Protein AF-A0A5C8ZHL2-F1 (afdb_monomer_lite)

Foldseek 3Di:
DDDDDDDDDDDDDDDDDDDDDDDDDDPPPPDDDDDDDDDDDDDDDDDDDDDDPDDDPPPPPDPPDDQDFWDKAKAQKAFDPVVPPDPPPDPQVRQQFIDGVNATEHLDGSVQQVQAAFDDQLLPPPDGGRNVVSVVSRHRHIKIFTWAQPPPPDPPPPDDNNYTYTQDINNHGSDDSPDPDQVVPDDHPPDDPPD

Organism: NCBI:txid2593304

Radius of gyration: 25.67 Å; chains: 1; bounding box: 55×46×83 Å

pLDDT: mean 73.44, std 18.98, range [37.62, 98.25]

Sequence (195 aa):
MTRQRTFALVAAGLLGTAALTACGSQDARTVGSVAVDDVAPASSSSQVASAATGAGSASATLPAEPVSALQTVQGVLERDADDDDDDAQDPADRYDDFTVNGIEVDFGPSEWIIAAPALQDYDGDGTAEPFAAELDGLVGQQVTLQVRDDDADDDSADDRMDDADVYEVQGLALRDLTGPAPWRGGPAPTGALVG

Structure (mmCIF, N/CA/C/O backbone):
data_AF-A0A5C8ZHL2-F1
#
_entry.id   AF-A0A5C8ZHL2-F1
#
loop_
_atom_site.group_PDB
_atom_site.id
_atom_site.type_symbol
_atom_site.label_atom_id
_atom_site.label_alt_id
_atom_site.label_comp_id
_atom_site.label_asym_id
_atom_site.label_entity_id
_atom_site.label_seq_id
_atom_site.pdbx_PDB_ins_code
_atom_site.Cartn_x
_atom_site.Cartn_y
_atom_site.Cartn_z
_atom_site.occupancy
_atom_site.B_iso_or_equiv
_atom_site.auth_seq_id
_atom_site.auth_comp_id
_atom_site.auth_asym_id
_atom_site.auth_atom_id
_atom_site.pdbx_PDB_model_num
ATOM 1 N N . MET A 1 1 ? 21.060 -32.326 34.825 1.00 46.66 1 MET A N 1
ATOM 2 C CA . MET A 1 1 ? 20.352 -31.207 35.484 1.00 46.66 1 MET A CA 1
ATOM 3 C C . MET A 1 1 ? 19.226 -30.785 34.557 1.00 46.66 1 MET A C 1
ATOM 5 O O . MET A 1 1 ? 19.473 -30.078 33.593 1.00 46.66 1 MET A O 1
ATOM 9 N N . THR A 1 2 ? 18.029 -31.322 34.767 1.00 44.19 2 THR A N 1
ATOM 10 C CA . THR A 1 2 ? 16.902 -31.209 33.829 1.00 44.19 2 THR A CA 1
ATOM 11 C C . THR A 1 2 ? 15.991 -30.086 34.318 1.00 44.19 2 THR A C 1
ATOM 13 O O . THR A 1 2 ? 15.404 -30.203 35.390 1.00 44.19 2 THR A O 1
ATOM 16 N N . ARG A 1 3 ? 15.934 -28.962 33.594 1.00 53.53 3 ARG A N 1
ATOM 17 C CA . ARG A 1 3 ? 15.074 -27.823 33.949 1.00 53.53 3 ARG A CA 1
ATOM 18 C C . ARG A 1 3 ? 13.665 -28.076 33.410 1.00 53.53 3 ARG A C 1
ATOM 20 O O . ARG A 1 3 ? 13.442 -27.985 32.209 1.00 53.53 3 ARG A O 1
ATOM 27 N N . GLN A 1 4 ? 12.729 -28.403 34.301 1.00 51.75 4 GLN A N 1
ATOM 28 C CA . GLN A 1 4 ? 11.295 -28.363 34.008 1.00 51.75 4 GLN A CA 1
ATOM 29 C C . GLN A 1 4 ? 10.882 -26.903 33.784 1.00 51.75 4 GLN A C 1
ATOM 31 O O . GLN A 1 4 ? 11.012 -26.080 34.688 1.00 51.75 4 GLN A O 1
ATOM 36 N N . ARG A 1 5 ? 10.410 -26.582 32.577 1.00 63.94 5 ARG A N 1
ATOM 37 C CA . ARG A 1 5 ? 9.718 -25.324 32.281 1.00 63.94 5 ARG A CA 1
ATOM 38 C C . ARG A 1 5 ? 8.219 -25.562 32.453 1.00 63.94 5 ARG A C 1
ATOM 40 O O . ARG A 1 5 ? 7.629 -26.364 31.736 1.00 63.94 5 ARG A O 1
ATOM 47 N N . THR A 1 6 ? 7.639 -24.907 33.450 1.00 64.12 6 THR A N 1
ATOM 48 C CA . THR A 1 6 ? 6.202 -24.904 33.735 1.00 64.12 6 THR A CA 1
ATOM 49 C C . THR A 1 6 ? 5.533 -23.880 32.823 1.00 64.12 6 THR A C 1
ATOM 51 O O . THR A 1 6 ? 5.810 -22.691 32.947 1.00 64.12 6 THR A O 1
ATOM 54 N N . PHE A 1 7 ? 4.666 -24.330 31.917 1.00 55.78 7 PHE A N 1
ATOM 55 C CA . PHE A 1 7 ? 3.791 -23.457 31.136 1.00 55.78 7 PHE A CA 1
ATOM 56 C C . PHE A 1 7 ? 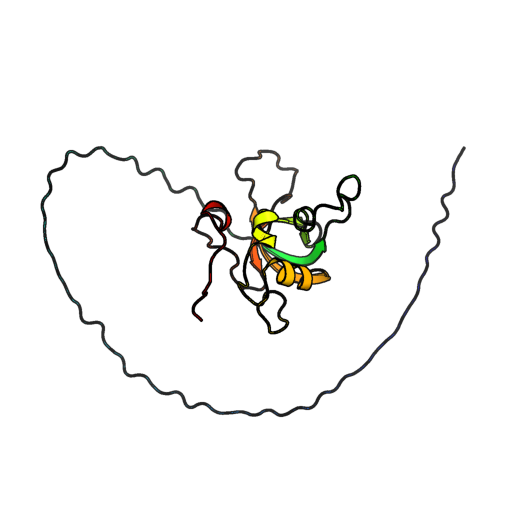2.518 -23.169 31.941 1.00 55.78 7 PHE A C 1
ATOM 58 O O . PHE A 1 7 ? 1.809 -24.095 32.338 1.00 55.78 7 PHE A O 1
ATOM 65 N N . ALA A 1 8 ? 2.244 -21.891 32.199 1.00 56.50 8 ALA A N 1
ATOM 66 C CA . ALA A 1 8 ? 0.981 -21.430 32.760 1.00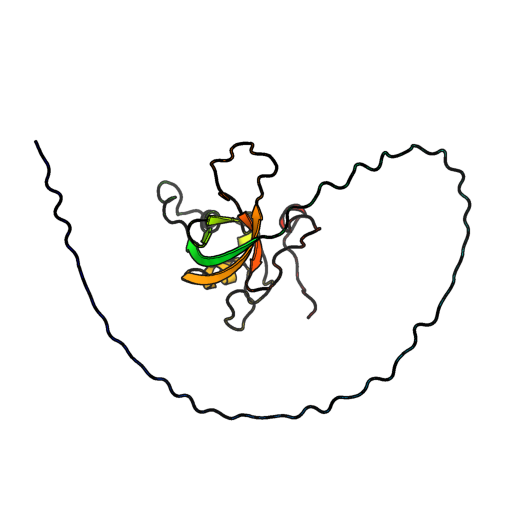 56.50 8 ALA A CA 1
ATOM 67 C C . ALA A 1 8 ? 0.042 -21.054 31.605 1.00 56.50 8 ALA A C 1
ATOM 69 O O . ALA A 1 8 ? 0.275 -20.084 30.894 1.00 56.50 8 ALA A O 1
ATOM 70 N N . LEU A 1 9 ? -1.003 -21.856 31.416 1.00 52.25 9 LEU A N 1
ATOM 71 C CA . LEU A 1 9 ? -2.089 -21.609 30.471 1.00 52.25 9 LEU A CA 1
ATOM 72 C C . LEU A 1 9 ? -3.075 -20.631 31.125 1.00 52.25 9 LEU A C 1
ATOM 74 O O . LEU A 1 9 ? -3.758 -20.992 32.084 1.00 52.25 9 LEU A O 1
ATOM 78 N N . VAL A 1 10 ? -3.139 -19.394 30.632 1.00 56.84 10 VAL A N 1
ATOM 79 C CA . VAL A 1 10 ? -4.172 -18.424 31.021 1.00 56.84 10 VAL A CA 1
ATOM 80 C C . VAL A 1 10 ? -5.269 -18.465 29.963 1.00 56.84 10 VAL A C 1
ATOM 82 O O . VAL A 1 10 ? -5.149 -17.879 28.896 1.00 56.84 10 VAL A O 1
ATOM 85 N N . ALA A 1 11 ? -6.340 -19.195 30.265 1.00 52.44 11 ALA A N 1
ATOM 86 C CA . ALA A 1 11 ? -7.584 -19.147 29.511 1.00 52.44 11 ALA A CA 1
ATOM 87 C C . ALA A 1 11 ? -8.468 -18.040 30.102 1.00 52.44 11 ALA A C 1
ATOM 89 O O . ALA A 1 11 ? -9.107 -18.236 31.136 1.00 52.44 11 ALA A O 1
ATOM 90 N N . ALA A 1 12 ? -8.498 -16.876 29.457 1.00 57.62 12 ALA A N 1
ATOM 91 C CA . ALA A 1 12 ? -9.482 -15.838 29.731 1.00 57.62 12 ALA A CA 1
ATOM 92 C C . ALA A 1 12 ? -10.519 -15.854 28.605 1.00 57.62 12 ALA A C 1
ATOM 94 O O . ALA A 1 12 ? -10.314 -15.301 27.530 1.00 57.62 12 ALA A O 1
ATOM 95 N N . GLY A 1 13 ? -11.625 -16.554 28.853 1.00 47.53 13 GLY A N 1
ATOM 96 C CA . GLY A 1 13 ? -12.804 -16.477 28.008 1.00 47.53 13 GLY A CA 1
ATOM 97 C C . GLY A 1 13 ? -13.511 -15.140 28.202 1.00 47.53 13 GLY A C 1
ATOM 98 O O . GLY A 1 13 ? -13.747 -14.720 29.336 1.00 47.53 13 GLY A O 1
ATOM 99 N N . LEU A 1 14 ? -13.913 -14.513 27.099 1.00 52.50 14 LEU A N 1
ATOM 100 C CA . LEU A 1 14 ? -14.911 -13.455 27.123 1.00 52.50 14 LEU A CA 1
ATOM 101 C C . LEU A 1 14 ? -15.940 -13.714 26.020 1.00 52.50 14 LEU A C 1
ATOM 103 O O . LEU A 1 14 ? -15.714 -13.477 24.839 1.00 52.50 14 LEU A O 1
ATOM 107 N N . LEU A 1 15 ? -17.077 -14.266 26.442 1.00 54.25 15 LEU A N 1
ATOM 108 C CA . LEU A 1 15 ? -18.303 -14.338 25.659 1.00 54.25 15 LEU A CA 1
ATOM 109 C C . LEU A 1 15 ? -18.929 -12.941 25.636 1.00 54.25 15 LEU A C 1
ATOM 111 O O . LEU A 1 15 ? -19.392 -12.456 26.667 1.00 54.25 15 LEU A O 1
ATOM 115 N N . GLY A 1 16 ? -18.957 -12.316 24.462 1.00 48.78 16 GLY A N 1
ATOM 116 C CA . GLY A 1 16 ? -19.618 -11.036 24.224 1.00 48.78 16 GLY A CA 1
ATOM 117 C C . GLY A 1 16 ? -20.456 -11.081 22.953 1.00 48.78 16 GLY A C 1
ATOM 118 O O . GLY A 1 16 ? -20.078 -10.518 21.936 1.00 48.78 16 GLY A O 1
ATOM 119 N N . THR A 1 17 ? -21.602 -11.761 22.992 1.00 52.62 17 THR A N 1
ATOM 120 C CA . THR A 1 17 ? -22.628 -11.658 21.946 1.00 52.62 17 THR A CA 1
ATOM 121 C C . THR A 1 17 ? -23.391 -10.345 22.103 1.00 52.62 17 THR A C 1
ATOM 123 O O . THR A 1 17 ? -24.283 -10.251 22.947 1.00 52.62 17 THR A O 1
ATOM 126 N N . ALA A 1 18 ? -23.076 -9.348 21.277 1.00 58.91 18 ALA A N 1
ATOM 127 C CA . ALA A 1 18 ? -23.925 -8.181 21.064 1.00 58.91 18 ALA A CA 1
ATOM 128 C C . ALA A 1 18 ? -24.563 -8.275 19.672 1.00 58.91 18 ALA A C 1
ATOM 130 O O . ALA A 1 18 ? -23.928 -8.037 18.650 1.00 58.91 18 ALA A O 1
ATOM 131 N N . ALA A 1 19 ? -25.837 -8.662 19.646 1.00 54.91 19 ALA A N 1
ATOM 132 C CA . ALA A 1 19 ? -26.678 -8.584 18.465 1.00 54.91 19 ALA A CA 1
ATOM 133 C C . ALA A 1 19 ? -27.099 -7.122 18.248 1.00 54.91 19 ALA A C 1
ATOM 135 O O . ALA A 1 19 ? -27.949 -6.606 18.974 1.00 54.91 19 ALA A O 1
ATOM 136 N N . LEU A 1 20 ? -26.529 -6.463 17.241 1.00 55.62 20 LEU A N 1
ATOM 137 C CA . LEU A 1 20 ? -27.031 -5.191 16.724 1.00 55.62 20 LEU A CA 1
ATOM 138 C C . LEU A 1 20 ? -27.871 -5.470 15.478 1.00 55.62 20 LEU A C 1
ATOM 140 O O . LEU A 1 20 ? -27.384 -5.572 14.359 1.00 55.62 20 LEU A O 1
ATOM 144 N N . THR A 1 21 ? -29.174 -5.626 15.707 1.00 62.28 21 THR A N 1
ATOM 145 C CA . THR A 1 21 ? -30.194 -5.513 14.662 1.00 62.28 21 THR A CA 1
ATOM 146 C C . THR A 1 21 ? -30.400 -4.030 14.373 1.00 62.28 21 THR A C 1
ATOM 148 O O . THR A 1 21 ? -31.113 -3.352 15.111 1.00 62.28 21 THR A O 1
ATOM 151 N N . ALA A 1 22 ? -29.779 -3.520 13.311 1.00 56.56 22 ALA A N 1
ATOM 152 C CA . ALA A 1 22 ? -30.122 -2.224 12.741 1.00 56.56 22 ALA A CA 1
ATOM 153 C C . ALA A 1 22 ? -31.061 -2.437 11.544 1.00 56.56 22 ALA A C 1
ATOM 155 O O . ALA A 1 22 ? -30.642 -2.760 10.436 1.00 56.56 22 ALA A O 1
ATOM 156 N N . CYS A 1 23 ? -32.360 -2.277 11.795 1.00 58.97 23 CYS A N 1
ATOM 157 C CA . CYS A 1 23 ? -33.346 -1.992 10.758 1.00 58.97 23 CYS A CA 1
ATOM 158 C C . CYS A 1 23 ? -33.110 -0.568 10.236 1.00 58.97 23 CYS A C 1
ATOM 160 O O . CYS A 1 23 ? -33.130 0.369 11.032 1.00 58.97 23 CYS A O 1
ATOM 162 N N . GLY A 1 24 ? -32.958 -0.384 8.923 1.00 45.00 24 GLY A N 1
ATOM 163 C CA . GLY A 1 24 ? -32.801 0.954 8.351 1.00 45.00 24 GLY A CA 1
ATOM 164 C C . GLY A 1 24 ? -32.936 1.014 6.833 1.00 45.00 24 GLY A C 1
ATOM 165 O O . GLY A 1 24 ? -31.941 0.999 6.129 1.00 45.00 24 GLY A O 1
ATOM 166 N N . SER A 1 25 ? -34.189 1.101 6.373 1.00 56.53 25 SER A N 1
ATOM 167 C CA . SER A 1 25 ? -34.662 1.762 5.139 1.00 56.53 25 SER A CA 1
ATOM 168 C C . SER A 1 25 ? -33.944 1.492 3.805 1.00 56.53 25 SER A C 1
ATOM 170 O O . SER A 1 25 ? -32.961 2.129 3.443 1.00 56.53 25 SER A O 1
ATOM 172 N N . GLN A 1 26 ? -34.581 0.641 3.000 1.00 50.81 26 GLN A N 1
ATOM 173 C CA . GLN A 1 26 ? -34.422 0.567 1.550 1.00 50.81 26 GLN A CA 1
ATOM 174 C C . GLN A 1 26 ? -35.041 1.814 0.893 1.00 50.81 26 GLN A C 1
ATOM 176 O O . GLN A 1 26 ? -36.235 1.829 0.593 1.00 50.81 26 GLN A O 1
ATOM 181 N N . ASP A 1 27 ? -34.242 2.847 0.633 1.00 56.25 27 ASP A N 1
ATOM 182 C CA . ASP A 1 27 ? -34.607 3.885 -0.336 1.00 56.25 27 ASP A CA 1
ATOM 183 C C . ASP A 1 27 ? -34.200 3.418 -1.738 1.00 56.25 27 ASP A C 1
ATOM 185 O O . ASP A 1 27 ? -33.130 3.726 -2.262 1.00 56.25 27 ASP A O 1
ATOM 189 N N . ALA A 1 28 ? -35.080 2.634 -2.360 1.00 49.84 28 ALA A N 1
ATOM 190 C CA . ALA A 1 28 ? -34.975 2.264 -3.764 1.00 49.84 28 ALA A CA 1
ATOM 191 C C . ALA A 1 28 ? -35.280 3.487 -4.648 1.00 49.84 28 ALA A C 1
ATOM 193 O O . ALA A 1 28 ? -36.381 3.641 -5.183 1.00 49.84 28 ALA A O 1
ATOM 194 N N . ARG A 1 29 ? -34.299 4.376 -4.830 1.00 55.62 29 ARG A N 1
ATOM 195 C CA . ARG A 1 29 ? -34.345 5.352 -5.924 1.00 55.62 29 ARG A CA 1
ATOM 196 C C . ARG A 1 29 ? -34.047 4.627 -7.228 1.00 55.62 29 ARG A C 1
ATOM 198 O O . ARG A 1 29 ? -32.903 4.389 -7.591 1.00 55.62 29 ARG A O 1
ATOM 205 N N . THR A 1 30 ? -35.120 4.281 -7.929 1.00 58.25 30 THR A N 1
ATOM 206 C CA . THR A 1 30 ? -35.086 3.890 -9.339 1.00 58.25 30 THR A CA 1
ATOM 207 C C . THR A 1 30 ? -34.576 5.083 -10.147 1.00 58.25 30 THR A C 1
ATOM 209 O O . THR A 1 30 ? -35.334 6.002 -10.455 1.00 58.25 30 THR A O 1
ATOM 212 N N . VAL A 1 31 ? -33.280 5.106 -10.451 1.00 60.12 31 VAL A N 1
ATOM 213 C CA . VAL A 1 31 ? -32.712 6.006 -11.459 1.00 60.12 31 VAL A CA 1
ATOM 214 C C . VAL A 1 31 ? -33.000 5.380 -12.817 1.00 60.12 31 VAL A C 1
ATOM 216 O O . VAL A 1 31 ? -32.537 4.283 -13.122 1.00 60.12 31 VAL A O 1
ATOM 219 N N . GLY A 1 32 ? -33.852 6.045 -13.597 1.00 51.72 32 GLY A N 1
ATOM 220 C CA . GLY A 1 32 ? -34.187 5.626 -14.950 1.00 51.72 32 GLY A CA 1
ATOM 221 C C . GLY A 1 32 ? -32.938 5.582 -15.825 1.00 51.72 32 GLY A C 1
ATOM 222 O O . GLY A 1 32 ? -32.153 6.526 -15.850 1.00 51.72 32 GLY A O 1
ATOM 223 N N . SER A 1 33 ? -32.774 4.483 -16.552 1.00 57.19 33 SER A N 1
ATOM 224 C CA . SER A 1 33 ? -31.781 4.341 -17.609 1.00 57.19 33 SER A CA 1
ATOM 225 C C . SER A 1 33 ? -32.050 5.379 -18.702 1.00 57.19 33 SER A C 1
ATOM 227 O O . SER A 1 33 ? -33.021 5.258 -19.453 1.00 57.19 33 SER A O 1
ATOM 229 N N . VAL A 1 34 ? -31.208 6.407 -18.784 1.00 58.75 34 VAL A N 1
ATOM 230 C CA . VAL A 1 34 ? -31.131 7.276 -19.960 1.00 58.75 34 VAL A CA 1
ATOM 231 C C . VAL A 1 34 ? -30.378 6.494 -21.029 1.00 58.75 34 VAL A C 1
ATOM 233 O O . VAL A 1 34 ? -29.190 6.220 -20.882 1.00 58.75 34 VAL A O 1
ATOM 236 N N . ALA A 1 35 ? -31.087 6.096 -22.084 1.00 53.19 35 ALA A N 1
ATOM 237 C CA . ALA A 1 35 ? -30.462 5.617 -23.306 1.00 53.19 35 ALA A CA 1
ATOM 238 C C . ALA A 1 35 ? -29.703 6.795 -23.929 1.00 53.19 35 ALA A C 1
ATOM 240 O O . ALA A 1 35 ? -30.311 7.800 -24.298 1.00 53.19 35 ALA A O 1
ATOM 241 N N . VAL A 1 36 ? -28.378 6.693 -23.975 1.00 55.28 36 VAL A N 1
ATOM 242 C CA . VAL A 1 36 ? -27.529 7.636 -24.701 1.00 55.28 36 VAL A CA 1
ATOM 243 C C . VAL A 1 36 ? -27.411 7.108 -26.127 1.00 55.28 36 VAL A C 1
ATOM 245 O O . VAL A 1 36 ? -27.005 5.966 -26.327 1.00 55.28 36 VAL A O 1
ATOM 248 N N . ASP A 1 37 ? -27.848 7.924 -27.084 1.00 58.66 37 ASP A N 1
ATOM 249 C CA . ASP A 1 37 ? -27.783 7.676 -28.524 1.00 58.66 37 ASP A CA 1
ATOM 250 C C . ASP A 1 37 ? -26.358 7.287 -28.963 1.00 58.66 37 ASP A C 1
ATOM 252 O O . ASP A 1 37 ? -25.382 7.959 -28.622 1.00 58.66 37 ASP A O 1
ATOM 256 N N . ASP A 1 38 ? -26.264 6.211 -29.747 1.00 47.72 38 ASP A N 1
ATOM 257 C CA . ASP A 1 38 ? -25.069 5.746 -30.452 1.00 47.72 38 ASP A CA 1
ATOM 258 C C . ASP A 1 38 ? -24.439 6.879 -31.285 1.00 47.72 38 ASP A C 1
ATOM 260 O O . ASP A 1 38 ? -24.902 7.220 -32.378 1.00 47.72 38 ASP A O 1
ATOM 264 N N . VAL A 1 39 ? -23.332 7.449 -30.804 1.00 56.56 39 VAL A N 1
ATOM 265 C CA . VAL A 1 39 ? -22.473 8.309 -31.625 1.00 56.56 39 VAL A CA 1
ATOM 266 C C . VAL A 1 39 ? -21.491 7.419 -32.379 1.00 56.56 39 VAL A C 1
ATOM 268 O O . VAL A 1 39 ? -20.473 6.974 -31.852 1.00 56.56 39 VAL A O 1
ATOM 271 N N . ALA A 1 40 ? -21.816 7.165 -33.646 1.00 66.38 40 ALA A N 1
ATOM 272 C CA . ALA A 1 40 ? -20.960 6.467 -34.595 1.00 66.38 40 ALA A CA 1
ATOM 273 C C . ALA A 1 40 ? -19.573 7.143 -34.717 1.00 66.38 40 ALA A C 1
ATOM 275 O O . ALA A 1 40 ? -19.506 8.353 -34.963 1.00 66.38 40 ALA A O 1
ATOM 276 N N . PRO A 1 41 ? -18.452 6.401 -34.626 1.00 58.44 41 PRO A N 1
ATOM 277 C CA . PRO A 1 41 ? -17.136 6.975 -34.867 1.00 58.44 41 PRO A CA 1
ATOM 278 C C . PRO A 1 41 ? -16.945 7.269 -36.362 1.00 58.44 41 PRO A C 1
ATOM 280 O O . PRO A 1 41 ? -16.912 6.372 -37.208 1.00 58.44 41 PRO A O 1
ATOM 283 N N . ALA A 1 42 ? -16.796 8.553 -36.690 1.00 53.16 42 ALA A N 1
ATOM 284 C CA . ALA A 1 42 ? -16.408 9.004 -38.018 1.00 53.16 42 ALA A CA 1
ATOM 285 C C . ALA A 1 42 ? -14.986 8.517 -38.337 1.00 53.16 42 ALA A C 1
ATOM 287 O O . ALA A 1 42 ? -14.003 8.946 -37.732 1.00 53.16 42 ALA A O 1
ATOM 288 N N . SER A 1 43 ? -14.880 7.628 -39.324 1.00 56.88 43 SER A N 1
ATOM 289 C CA . SER A 1 43 ? -13.610 7.227 -39.925 1.00 56.88 43 SER A CA 1
ATOM 290 C C . SER A 1 43 ? -12.935 8.445 -40.562 1.00 56.88 43 SER A C 1
ATOM 292 O O . SER A 1 43 ? -13.363 8.914 -41.614 1.00 56.88 43 SER A O 1
ATOM 294 N N . SER A 1 44 ? -11.880 8.962 -39.933 1.00 58.38 44 SER A N 1
ATOM 295 C CA . SER A 1 44 ? -11.001 9.969 -40.533 1.00 58.38 44 SER A CA 1
ATOM 296 C C . SER A 1 44 ? -9.683 9.317 -40.924 1.00 58.38 44 SER A C 1
ATOM 298 O O . SER A 1 44 ? -8.743 9.208 -40.143 1.00 58.38 44 SER A O 1
ATOM 300 N N . SER A 1 45 ? -9.639 8.857 -42.168 1.00 59.47 45 SER A N 1
ATOM 301 C CA . SER A 1 45 ? -8.429 8.460 -42.874 1.00 59.47 45 SER A CA 1
ATOM 302 C C . SER A 1 45 ? -7.631 9.704 -43.274 1.00 59.47 45 SER A C 1
ATOM 304 O O . SER A 1 45 ? -7.974 10.362 -44.256 1.00 59.47 45 SER A O 1
ATOM 306 N N . SER A 1 46 ? -6.549 9.995 -42.550 1.00 54.12 46 SER A N 1
ATOM 307 C CA . SER A 1 46 ? -5.512 10.940 -42.981 1.00 54.12 46 SER A CA 1
ATOM 308 C C . SER A 1 46 ? -4.204 10.190 -43.184 1.00 54.12 46 SER A C 1
ATOM 310 O O . SER A 1 46 ? -3.416 9.972 -42.270 1.00 54.12 46 SER A O 1
ATOM 312 N N . GLN A 1 47 ? -4.017 9.760 -44.427 1.00 52.62 47 GLN A N 1
ATOM 313 C CA . GLN A 1 47 ? -2.800 9.165 -44.950 1.00 52.62 47 GLN A CA 1
ATOM 314 C C . GLN A 1 47 ? -1.896 10.313 -45.426 1.00 52.62 47 GLN A C 1
ATOM 316 O O . GLN A 1 47 ? -2.160 10.926 -46.457 1.00 52.62 47 GLN A O 1
ATOM 321 N N . VAL A 1 48 ? -0.844 10.627 -44.670 1.00 57.03 48 VAL A N 1
ATOM 322 C CA . VAL A 1 48 ? 0.267 11.476 -45.129 1.00 57.03 48 VAL A CA 1
ATOM 323 C C . VAL A 1 48 ? 1.526 10.625 -45.168 1.00 57.03 48 VAL A C 1
ATOM 325 O O . VAL A 1 48 ? 2.127 10.302 -44.149 1.00 57.03 48 VAL A O 1
ATOM 328 N N . ALA A 1 49 ? 1.876 10.216 -46.385 1.00 57.22 49 ALA A N 1
ATOM 329 C CA . ALA A 1 49 ? 3.114 9.530 -46.697 1.00 57.22 49 ALA A CA 1
ATOM 330 C C . ALA A 1 49 ? 4.272 10.538 -46.689 1.00 57.22 49 ALA A C 1
ATOM 332 O O . ALA A 1 49 ? 4.333 11.418 -47.545 1.00 57.22 49 ALA A O 1
ATOM 333 N N . SER A 1 50 ? 5.209 10.367 -45.759 1.00 60.28 50 SER A N 1
ATOM 334 C CA . SER A 1 50 ? 6.538 10.977 -45.826 1.00 60.28 50 SER A CA 1
ATOM 335 C C . SER A 1 50 ? 7.567 9.861 -45.928 1.00 60.28 50 SER A C 1
ATOM 337 O O . SER A 1 50 ? 7.842 9.149 -44.966 1.00 60.28 50 SER A O 1
ATOM 339 N N . ALA A 1 51 ? 8.098 9.687 -47.137 1.00 56.44 51 ALA A N 1
ATOM 340 C CA . ALA A 1 51 ? 9.195 8.780 -47.424 1.00 56.44 51 ALA A CA 1
ATOM 341 C C . ALA A 1 51 ? 10.500 9.365 -46.865 1.00 56.44 51 ALA A C 1
ATOM 343 O O . ALA A 1 51 ? 11.0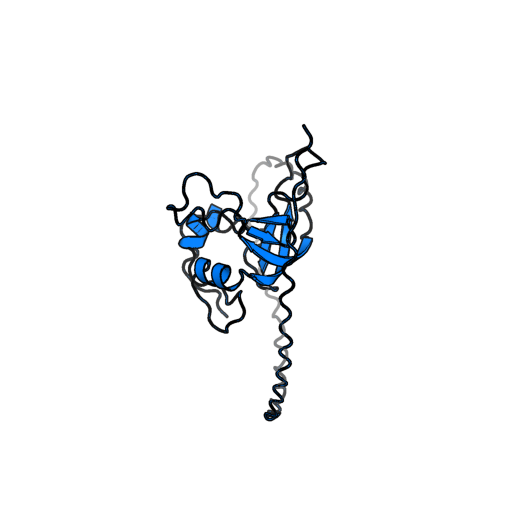34 10.331 -47.408 1.00 56.44 51 ALA A O 1
ATOM 344 N N . ALA A 1 52 ? 11.013 8.769 -45.790 1.00 55.91 52 ALA A N 1
ATOM 345 C CA . ALA A 1 52 ? 12.371 8.989 -45.314 1.00 55.91 52 ALA A CA 1
ATOM 346 C C . ALA A 1 52 ? 13.159 7.684 -45.469 1.00 55.91 52 ALA A C 1
ATOM 348 O O . ALA A 1 52 ? 13.015 6.741 -44.695 1.00 55.91 52 ALA A O 1
ATOM 349 N N . THR A 1 53 ? 13.979 7.633 -46.517 1.00 53.78 53 THR A N 1
ATOM 350 C CA . THR A 1 53 ? 14.943 6.563 -46.784 1.00 53.78 53 THR A CA 1
ATOM 351 C C . THR A 1 53 ? 16.106 6.696 -45.796 1.00 53.78 53 THR A C 1
ATOM 353 O O . THR A 1 53 ? 17.104 7.350 -46.088 1.00 53.78 53 THR A O 1
ATOM 356 N N . GLY A 1 54 ? 15.952 6.128 -44.599 1.00 53.50 54 GLY A N 1
ATOM 357 C CA . GLY A 1 54 ? 16.999 6.028 -43.579 1.00 53.50 54 GLY A CA 1
ATOM 358 C C . GLY A 1 54 ? 17.522 4.598 -43.488 1.00 53.50 54 GLY A C 1
ATOM 359 O O . GLY A 1 54 ? 16.743 3.667 -43.311 1.00 53.50 54 GLY A O 1
ATOM 360 N N . ALA A 1 55 ? 18.833 4.423 -43.656 1.00 53.44 55 ALA A N 1
ATOM 361 C CA . ALA A 1 55 ? 19.518 3.136 -43.618 1.00 53.44 55 ALA A CA 1
ATOM 362 C C . ALA A 1 55 ? 19.237 2.384 -42.304 1.00 53.44 55 ALA A C 1
ATOM 364 O O . ALA A 1 55 ? 19.490 2.897 -41.215 1.00 53.44 55 ALA A O 1
ATOM 365 N N . GLY A 1 56 ? 18.686 1.175 -42.433 1.00 48.81 56 GLY A N 1
ATOM 366 C CA . GLY A 1 56 ? 18.241 0.343 -41.324 1.00 48.81 56 GLY A CA 1
ATOM 367 C C . GLY A 1 56 ? 19.398 -0.250 -40.529 1.00 48.81 56 GLY A C 1
ATOM 368 O O . GLY A 1 56 ? 20.030 -1.211 -40.963 1.00 48.81 56 GLY A O 1
ATOM 369 N N . SER A 1 57 ? 19.610 0.277 -39.327 1.00 59.81 57 SER A N 1
ATOM 370 C CA . SER A 1 57 ? 20.135 -0.523 -38.224 1.00 59.81 57 SER A CA 1
ATOM 371 C C . SER A 1 57 ? 18.995 -1.419 -37.750 1.00 59.81 57 SER A C 1
ATOM 373 O O . SER A 1 57 ? 18.002 -0.932 -37.215 1.00 59.81 57 SER A O 1
ATOM 375 N N . ALA A 1 58 ? 19.099 -2.720 -38.013 1.00 54.25 58 ALA A N 1
ATOM 376 C CA . ALA A 1 58 ? 18.173 -3.706 -37.480 1.00 54.25 58 ALA A CA 1
ATOM 377 C C . ALA A 1 58 ? 18.358 -3.766 -35.957 1.00 54.25 58 ALA A C 1
ATOM 379 O O . ALA A 1 58 ? 19.236 -4.469 -35.461 1.00 54.25 58 ALA A O 1
ATOM 380 N N . SER A 1 59 ? 17.563 -2.989 -35.220 1.00 59.88 59 SER A N 1
ATOM 381 C CA . SER A 1 59 ? 17.383 -3.205 -33.790 1.00 59.88 59 SER A CA 1
ATOM 382 C C . SER A 1 59 ? 16.763 -4.583 -33.635 1.00 59.88 59 SER A C 1
ATOM 384 O O . SER A 1 59 ? 15.611 -4.796 -34.013 1.00 59.88 59 SER A O 1
ATOM 386 N N . ALA A 1 60 ? 17.558 -5.537 -33.159 1.00 59.00 60 ALA A N 1
ATOM 387 C CA . ALA A 1 60 ? 17.057 -6.837 -32.767 1.00 59.00 60 ALA A CA 1
ATOM 388 C C . ALA A 1 60 ? 15.983 -6.606 -31.699 1.00 59.00 60 ALA A C 1
ATOM 390 O O . ALA A 1 60 ? 16.282 -6.124 -30.608 1.00 59.00 60 ALA A O 1
ATOM 391 N N . THR A 1 61 ? 14.726 -6.884 -32.043 1.00 59.34 61 THR A N 1
ATOM 392 C CA . THR A 1 61 ? 13.643 -6.981 -31.071 1.00 59.34 61 THR A CA 1
ATOM 393 C C . THR A 1 61 ? 14.007 -8.132 -30.148 1.00 59.34 61 THR A C 1
ATOM 395 O O . THR A 1 61 ? 13.913 -9.294 -30.545 1.00 59.34 61 THR A O 1
ATOM 398 N N . LEU A 1 62 ? 14.508 -7.811 -28.955 1.00 60.69 62 LEU A N 1
ATOM 399 C CA . LEU A 1 62 ? 14.646 -8.811 -27.910 1.00 60.69 62 LEU A CA 1
ATOM 400 C C . LEU A 1 62 ? 13.238 -9.344 -27.601 1.00 60.69 62 LEU A C 1
ATOM 402 O O . LEU A 1 62 ? 12.284 -8.557 -27.600 1.00 60.69 62 LEU A O 1
ATOM 406 N N . PRO A 1 63 ? 13.074 -10.666 -27.432 1.00 61.84 63 PRO A N 1
ATOM 407 C CA . PRO A 1 63 ? 11.804 -11.223 -26.997 1.00 61.84 63 PRO A CA 1
ATOM 408 C C . PRO A 1 63 ? 11.410 -10.559 -25.676 1.00 61.84 63 PRO A C 1
ATOM 410 O O . PRO A 1 63 ? 12.255 -10.373 -24.805 1.00 61.84 63 PRO A O 1
ATOM 413 N N . ALA A 1 64 ? 10.145 -10.156 -25.560 1.00 61.16 64 ALA A N 1
ATOM 414 C CA . ALA A 1 64 ? 9.617 -9.667 -24.298 1.00 61.16 64 ALA A CA 1
ATOM 415 C C . ALA A 1 64 ? 9.722 -10.803 -23.274 1.00 61.16 64 ALA A C 1
A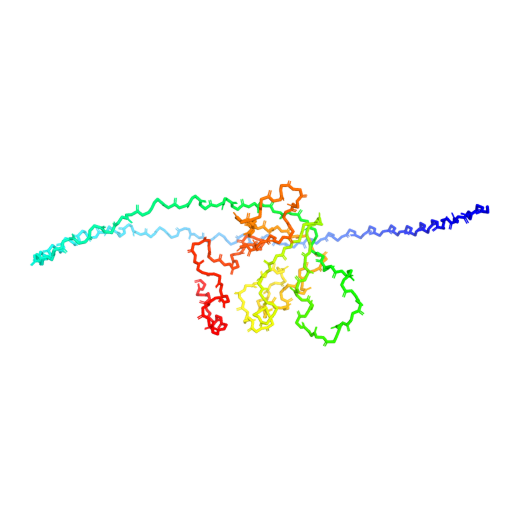TOM 417 O O . ALA A 1 64 ? 9.173 -11.884 -23.501 1.00 61.16 64 ALA A O 1
ATOM 418 N N . GLU A 1 65 ? 10.464 -10.561 -22.198 1.00 58.59 65 GLU A N 1
ATOM 419 C CA . GLU A 1 65 ? 10.517 -11.449 -21.042 1.00 58.59 65 GLU A CA 1
ATOM 420 C C . GLU A 1 65 ? 9.077 -11.667 -20.537 1.00 58.59 65 GLU A C 1
ATOM 422 O O . GLU A 1 65 ? 8.295 -10.707 -20.476 1.00 58.59 65 GLU A O 1
ATOM 427 N N . PRO A 1 66 ? 8.665 -12.913 -20.250 1.00 59.66 66 PRO A N 1
ATOM 428 C CA . PRO A 1 66 ? 7.343 -13.168 -19.702 1.00 59.66 66 PRO A CA 1
ATOM 429 C C . PRO A 1 66 ? 7.241 -12.511 -18.321 1.00 59.66 66 PRO A C 1
ATOM 431 O O . PRO A 1 66 ? 7.930 -12.905 -17.391 1.00 59.66 66 PRO A O 1
ATOM 434 N N . VAL A 1 67 ? 6.369 -11.513 -18.182 1.00 65.19 67 VAL A N 1
ATOM 435 C CA . VAL A 1 67 ? 6.057 -10.917 -16.878 1.00 65.19 67 VAL A CA 1
ATOM 436 C C . VAL A 1 67 ? 5.341 -11.939 -15.997 1.00 65.19 67 VAL A C 1
ATOM 438 O O . VAL A 1 67 ? 4.309 -12.488 -16.395 1.00 65.19 67 VAL A O 1
ATOM 441 N N . SER A 1 68 ? 5.874 -12.173 -14.796 1.00 77.69 68 SER A N 1
ATOM 442 C CA . SER A 1 68 ? 5.244 -13.022 -13.785 1.00 77.69 68 SER A CA 1
ATOM 443 C C . SER A 1 68 ? 3.820 -12.544 -13.488 1.00 77.69 68 SER A C 1
ATOM 445 O O . SER A 1 68 ? 3.554 -11.343 -13.332 1.00 77.69 68 SER A O 1
ATOM 447 N N . ALA A 1 69 ? 2.887 -13.498 -13.447 1.00 86.25 69 ALA A N 1
ATOM 448 C CA . ALA A 1 69 ? 1.502 -13.227 -13.085 1.00 86.25 69 ALA A CA 1
ATOM 449 C C . ALA A 1 69 ? 1.418 -12.766 -11.623 1.00 86.25 69 ALA A C 1
ATOM 451 O O . ALA A 1 69 ? 2.186 -13.235 -10.785 1.00 86.25 69 ALA A O 1
ATOM 452 N N . LEU A 1 70 ? 0.474 -11.869 -11.332 1.00 92.06 70 LEU A N 1
ATOM 453 C CA . LEU A 1 70 ? 0.176 -11.492 -9.954 1.00 92.06 70 LEU A CA 1
ATOM 454 C C . LEU A 1 70 ? -0.365 -12.687 -9.174 1.00 92.06 70 LEU A C 1
ATOM 456 O O . LEU A 1 70 ? -1.101 -13.523 -9.711 1.00 92.06 70 LEU A O 1
ATOM 460 N N . GLN A 1 71 ? -0.030 -12.717 -7.894 1.00 93.94 71 GLN A N 1
ATOM 461 C CA . GLN A 1 71 ? -0.508 -13.691 -6.934 1.00 93.94 71 GLN A CA 1
ATOM 462 C C . GLN A 1 71 ? -1.438 -13.003 -5.942 1.00 93.94 71 GLN A C 1
ATOM 464 O O . GLN A 1 71 ? -1.173 -11.894 -5.489 1.00 93.94 71 GLN A O 1
ATOM 469 N N . THR A 1 72 ? -2.547 -13.656 -5.602 1.00 96.12 72 THR A N 1
ATOM 470 C CA . THR A 1 72 ? -3.474 -13.129 -4.599 1.00 96.12 72 THR A CA 1
ATOM 471 C C . THR A 1 72 ? -3.091 -13.644 -3.219 1.00 96.12 72 THR A C 1
ATOM 473 O O . THR A 1 72 ? -3.133 -14.853 -2.983 1.00 96.12 72 THR A O 1
ATOM 476 N N . VAL A 1 73 ? -2.800 -12.728 -2.299 1.00 96.12 73 VAL A N 1
ATOM 477 C CA . VAL A 1 73 ? -2.525 -13.017 -0.886 1.00 96.12 73 VAL A CA 1
ATOM 478 C C . VAL A 1 73 ? -3.671 -12.466 -0.040 1.00 96.12 73 VAL A C 1
ATOM 480 O O . VAL A 1 73 ? -4.154 -11.360 -0.270 1.00 96.12 73 VAL A O 1
ATOM 483 N N . GLN A 1 74 ? -4.165 -13.252 0.915 1.00 97.88 74 GLN A N 1
ATOM 484 C CA . GLN A 1 74 ? -5.266 -12.856 1.798 1.00 97.88 74 GLN A CA 1
ATOM 485 C C . GLN A 1 74 ? -4.950 -13.253 3.227 1.00 97.88 74 GLN A C 1
ATOM 487 O O . GLN A 1 74 ? -4.792 -14.438 3.499 1.00 97.88 74 GLN A O 1
ATOM 492 N N . GLY A 1 75 ? -4.932 -12.300 4.146 1.00 97.69 75 GLY A N 1
ATOM 493 C CA . GLY A 1 75 ? -4.630 -12.545 5.554 1.00 97.69 75 GLY A CA 1
ATOM 494 C C . GLY A 1 75 ? -4.841 -11.292 6.386 1.00 97.69 75 GLY A C 1
ATOM 495 O O . GLY A 1 75 ? -5.351 -10.291 5.882 1.00 97.69 75 GLY A O 1
ATOM 496 N N . VAL A 1 76 ? -4.476 -11.363 7.659 1.00 97.94 76 VAL A N 1
ATOM 497 C CA . VAL A 1 76 ? -4.373 -10.161 8.486 1.00 97.94 76 VAL A CA 1
ATOM 498 C C . VAL A 1 76 ? -3.061 -9.469 8.132 1.00 97.94 76 VAL A C 1
ATOM 500 O O . VAL A 1 76 ? -2.047 -10.156 8.043 1.00 97.94 76 VAL A O 1
ATOM 503 N N . LEU A 1 77 ? -3.095 -8.157 7.889 1.00 97.50 77 LEU A N 1
ATOM 504 C CA . LEU A 1 77 ? -1.870 -7.373 7.739 1.00 97.50 77 LEU A CA 1
ATOM 505 C C . LEU A 1 77 ? -1.260 -7.153 9.120 1.00 97.50 77 LEU A C 1
ATOM 507 O O . LEU A 1 77 ? -1.894 -6.565 9.997 1.00 97.50 77 LEU A O 1
ATOM 511 N N . GLU A 1 78 ? -0.043 -7.625 9.314 1.00 96.19 78 GLU A N 1
ATOM 512 C CA . GLU A 1 78 ? 0.712 -7.483 10.552 1.00 96.19 78 GLU A CA 1
ATOM 513 C C . GLU A 1 78 ? 1.972 -6.665 10.259 1.00 96.19 78 GLU A C 1
ATOM 515 O O . GLU A 1 78 ? 2.486 -6.677 9.142 1.00 96.19 78 GLU A O 1
ATOM 520 N N . ARG A 1 79 ? 2.440 -5.910 11.254 1.00 92.38 79 ARG A N 1
ATOM 521 C CA . ARG A 1 79 ? 3.817 -5.413 11.241 1.00 92.38 79 ARG A CA 1
ATOM 522 C C . ARG A 1 79 ? 4.691 -6.498 11.818 1.00 92.38 79 ARG A C 1
ATOM 524 O O . ARG A 1 79 ? 4.302 -7.050 12.856 1.00 92.38 79 ARG A O 1
ATOM 531 N N . ASP A 1 80 ? 5.824 -6.769 11.187 1.00 85.25 80 ASP A N 1
ATOM 532 C CA . ASP A 1 80 ? 6.818 -7.551 11.898 1.00 85.25 80 ASP A CA 1
ATOM 533 C C . ASP A 1 80 ? 7.301 -6.735 13.105 1.00 85.25 80 ASP A C 1
ATOM 535 O O . ASP A 1 80 ? 7.481 -5.519 13.043 1.00 85.25 80 ASP A O 1
ATOM 539 N N . ALA A 1 81 ? 7.358 -7.394 14.253 1.00 68.88 81 ALA A N 1
ATOM 540 C CA . ALA A 1 81 ? 7.823 -6.808 15.502 1.00 68.88 81 ALA A CA 1
ATOM 541 C C . ALA A 1 81 ? 9.204 -7.351 15.885 1.00 68.88 81 ALA A C 1
ATOM 543 O O . ALA A 1 81 ? 9.756 -6.920 16.893 1.00 68.88 81 ALA A O 1
ATOM 544 N N . ASP A 1 82 ? 9.741 -8.314 15.131 1.00 68.81 82 ASP A N 1
ATOM 545 C CA . ASP A 1 82 ? 10.968 -9.015 15.496 1.00 68.81 82 ASP A CA 1
ATOM 546 C C . ASP A 1 82 ? 12.253 -8.214 15.171 1.00 68.81 82 ASP A C 1
ATOM 548 O O . ASP A 1 82 ? 13.320 -8.585 15.664 1.00 68.81 82 ASP A O 1
ATOM 552 N N . ASP A 1 83 ? 12.156 -7.054 14.504 1.00 60.62 83 ASP A N 1
ATOM 553 C CA . ASP A 1 83 ? 13.279 -6.133 14.210 1.00 60.62 83 ASP A CA 1
ATOM 554 C C . ASP A 1 83 ? 13.649 -5.170 15.369 1.00 60.62 83 ASP A C 1
ATOM 556 O O . ASP A 1 83 ? 14.335 -4.155 15.233 1.00 60.62 83 ASP A O 1
ATOM 560 N N . ASP A 1 84 ? 13.242 -5.546 16.578 1.00 52.97 84 ASP A N 1
ATOM 561 C CA . ASP A 1 84 ? 13.171 -4.734 17.797 1.00 52.97 84 ASP A CA 1
ATOM 562 C C . ASP A 1 84 ? 14.509 -4.282 18.438 1.00 52.97 84 ASP A C 1
ATOM 564 O O . ASP A 1 84 ? 14.479 -3.694 19.526 1.00 52.97 84 ASP A O 1
ATOM 568 N N . ASP A 1 85 ? 15.690 -4.525 17.855 1.00 56.53 85 ASP A N 1
ATOM 569 C CA . ASP A 1 85 ? 16.927 -4.473 18.658 1.00 56.53 85 ASP A CA 1
ATOM 570 C C . ASP A 1 85 ? 17.830 -3.229 18.554 1.00 56.53 85 ASP A C 1
ATOM 572 O O . ASP A 1 85 ? 18.625 -3.067 19.479 1.00 56.53 85 ASP A O 1
ATOM 576 N N . ASP A 1 86 ? 17.704 -2.290 17.598 1.00 56.69 86 ASP A N 1
ATOM 577 C CA . ASP A 1 86 ? 18.612 -1.114 17.620 1.00 56.69 86 ASP A CA 1
ATOM 578 C C . ASP A 1 86 ? 18.025 0.285 17.305 1.00 56.69 86 ASP A C 1
ATOM 580 O O . ASP A 1 86 ? 18.483 1.236 17.945 1.00 56.69 86 ASP A O 1
ATOM 584 N N . ASP A 1 87 ? 16.993 0.471 16.464 1.00 62.09 87 ASP A N 1
ATOM 585 C CA . ASP A 1 87 ? 16.634 1.830 15.986 1.00 62.09 87 ASP A CA 1
ATOM 586 C C . ASP A 1 87 ? 15.123 2.156 15.891 1.00 62.09 87 ASP A C 1
ATOM 588 O O . ASP A 1 87 ? 14.698 2.947 15.057 1.00 62.09 87 ASP A O 1
ATOM 592 N N . ALA A 1 88 ? 14.302 1.727 16.864 1.00 64.12 88 ALA A N 1
ATOM 593 C CA . ALA A 1 88 ? 12.872 2.106 16.995 1.00 64.12 88 ALA A CA 1
ATOM 594 C C . ALA A 1 88 ? 12.566 3.635 17.078 1.00 64.12 88 ALA A C 1
ATOM 596 O O . ALA A 1 88 ? 11.455 4.058 17.416 1.00 64.12 88 ALA A O 1
ATOM 597 N N . GLN A 1 89 ? 13.568 4.489 16.870 1.00 72.81 89 GLN A N 1
ATOM 598 C CA . GLN A 1 89 ? 13.470 5.940 16.798 1.00 72.81 89 GLN A CA 1
ATOM 599 C C . GLN A 1 89 ? 13.328 6.467 15.368 1.00 72.81 89 GLN A C 1
ATOM 601 O O . GLN A 1 89 ? 12.883 7.614 15.241 1.00 72.81 89 GLN A O 1
ATOM 606 N N . ASP A 1 90 ? 13.682 5.700 14.330 1.00 82.19 90 ASP A N 1
ATOM 607 C CA . ASP A 1 90 ? 13.447 6.135 12.955 1.00 82.19 90 ASP A CA 1
ATOM 608 C C . ASP A 1 90 ? 11.991 5.833 12.554 1.00 82.19 90 ASP A C 1
ATOM 610 O O . ASP A 1 90 ? 11.556 4.682 12.558 1.00 82.19 90 ASP A O 1
ATOM 614 N N . PRO A 1 91 ? 11.163 6.853 12.261 1.00 77.38 91 PRO A N 1
ATOM 615 C CA . PRO A 1 91 ? 9.817 6.617 11.757 1.00 77.38 91 PRO A CA 1
ATOM 616 C C . PRO A 1 91 ? 9.789 5.939 10.378 1.00 77.38 91 PRO A C 1
ATOM 618 O O . PRO A 1 91 ? 8.706 5.490 9.999 1.00 77.38 91 PRO A O 1
ATOM 621 N N . ALA A 1 92 ? 10.905 5.910 9.635 1.00 79.31 92 ALA A N 1
ATOM 622 C CA . ALA A 1 92 ? 11.032 5.173 8.379 1.00 79.31 92 ALA A CA 1
ATOM 623 C C . ALA A 1 92 ? 10.911 3.663 8.608 1.00 79.31 92 ALA A C 1
ATOM 625 O O . ALA A 1 92 ? 10.024 3.059 8.017 1.00 79.31 92 ALA A O 1
ATOM 626 N N . ASP A 1 93 ? 11.651 3.115 9.570 1.00 84.25 93 ASP A N 1
ATOM 627 C CA . ASP A 1 93 ? 11.723 1.672 9.860 1.00 84.25 93 ASP A CA 1
ATOM 628 C C . ASP A 1 93 ? 10.348 1.045 10.162 1.00 84.25 93 ASP A C 1
ATOM 630 O O . ASP A 1 93 ? 10.105 -0.143 9.993 1.00 84.25 93 ASP A O 1
ATOM 634 N N . ARG A 1 94 ? 9.366 1.866 10.550 1.00 86.88 94 ARG A N 1
ATOM 635 C CA . ARG A 1 94 ? 7.983 1.437 10.803 1.00 86.88 94 ARG A CA 1
ATOM 636 C C . ARG A 1 94 ? 7.265 0.843 9.573 1.00 86.88 94 ARG A C 1
ATOM 638 O O . ARG A 1 94 ? 6.197 0.237 9.752 1.00 86.88 94 ARG A O 1
ATOM 645 N N . TYR A 1 95 ? 7.747 1.095 8.356 1.00 90.12 95 TYR A N 1
ATOM 646 C CA . TYR A 1 95 ? 7.111 0.633 7.116 1.00 90.12 95 TYR A CA 1
ATOM 647 C C . TYR A 1 95 ? 7.973 -0.325 6.296 1.00 90.12 95 TYR A C 1
ATOM 649 O O . TYR A 1 95 ? 7.559 -0.655 5.186 1.00 90.12 95 TYR A O 1
ATOM 657 N N . ASP A 1 96 ? 9.111 -0.763 6.833 1.00 85.88 96 ASP A N 1
ATOM 658 C CA . ASP A 1 96 ? 9.994 -1.693 6.132 1.00 85.88 96 ASP A CA 1
ATOM 659 C C . ASP A 1 96 ? 9.458 -3.136 6.215 1.00 85.88 96 ASP A C 1
ATOM 661 O O . ASP A 1 96 ? 9.482 -3.833 5.206 1.00 85.88 96 ASP A O 1
ATOM 665 N N . ASP A 1 97 ? 8.811 -3.525 7.328 1.00 88.50 97 ASP A N 1
ATOM 666 C CA . ASP A 1 97 ? 8.399 -4.922 7.538 1.00 88.50 97 ASP A CA 1
ATOM 667 C C . ASP A 1 97 ? 6.886 -5.097 7.736 1.00 88.50 97 ASP A C 1
ATOM 669 O O . ASP A 1 97 ? 6.308 -4.875 8.814 1.00 88.50 97 ASP A O 1
ATOM 673 N N . PHE A 1 98 ? 6.215 -5.556 6.680 1.00 94.00 98 PHE A N 1
ATOM 674 C CA . PHE A 1 98 ? 4.822 -5.989 6.734 1.00 94.00 98 PHE A CA 1
ATOM 675 C C . PHE A 1 98 ? 4.691 -7.455 6.369 1.00 94.00 98 PHE A C 1
ATOM 677 O O . PHE A 1 98 ? 5.304 -7.931 5.420 1.00 94.00 98 PHE A O 1
ATOM 684 N N . THR A 1 99 ? 3.793 -8.156 7.058 1.00 95.44 99 THR A N 1
ATOM 685 C CA . THR A 1 99 ? 3.496 -9.553 6.754 1.00 95.44 99 THR A CA 1
ATOM 686 C C . THR A 1 99 ? 2.003 -9.811 6.590 1.00 95.44 99 THR A C 1
ATOM 688 O O . THR A 1 99 ? 1.146 -9.172 7.205 1.00 95.44 99 THR A O 1
ATOM 691 N N . VAL A 1 100 ? 1.668 -10.780 5.734 1.00 95.94 100 VAL A N 1
ATOM 692 C CA . VAL A 1 100 ? 0.306 -11.302 5.567 1.00 95.94 100 VAL A CA 1
ATOM 693 C C . VAL A 1 100 ? 0.346 -12.826 5.573 1.00 95.94 100 VAL A C 1
ATOM 695 O O . VAL A 1 100 ? 0.777 -13.456 4.612 1.00 95.94 100 VAL A O 1
ATOM 698 N N . ASN A 1 101 ? -0.141 -13.440 6.656 1.00 93.56 101 ASN A N 1
ATOM 699 C CA . ASN A 1 101 ? 0.016 -14.880 6.933 1.00 93.56 101 ASN A CA 1
ATOM 700 C C . ASN A 1 101 ? 1.485 -15.352 6.947 1.00 93.56 101 ASN A C 1
ATOM 702 O O . ASN A 1 101 ? 1.767 -16.477 6.523 1.00 93.56 101 ASN A O 1
ATOM 706 N N . GLY A 1 102 ? 2.402 -14.509 7.428 1.00 90.94 102 GLY A N 1
ATOM 707 C CA . GLY A 1 102 ? 3.836 -14.810 7.455 1.00 90.94 102 GLY A CA 1
ATOM 708 C C . GLY A 1 102 ? 4.508 -14.803 6.080 1.00 90.94 102 GLY A C 1
ATOM 709 O O . GLY A 1 102 ? 5.525 -15.462 5.922 1.00 90.94 102 GLY A O 1
ATOM 710 N N . ILE A 1 103 ? 3.901 -14.141 5.092 1.00 91.88 103 ILE A N 1
ATOM 711 C CA . ILE A 1 103 ? 4.550 -13.758 3.832 1.00 91.88 103 ILE A CA 1
ATOM 712 C C . ILE A 1 103 ? 4.907 -12.283 3.967 1.00 91.88 103 ILE A C 1
ATOM 714 O O . ILE A 1 103 ? 3.999 -11.491 4.242 1.00 91.88 103 ILE A O 1
ATOM 718 N N . GLU A 1 104 ? 6.175 -11.940 3.787 1.00 92.31 104 GLU A N 1
ATOM 719 C CA . GLU A 1 104 ? 6.668 -10.562 3.781 1.00 92.31 104 GLU A CA 1
ATOM 720 C C . GLU A 1 104 ? 6.199 -9.843 2.506 1.00 92.31 104 GLU A C 1
ATOM 722 O O . GLU A 1 104 ? 6.145 -10.414 1.411 1.00 92.31 104 GLU A O 1
ATOM 727 N N . VAL A 1 105 ? 5.719 -8.608 2.664 1.00 94.25 105 VAL A N 1
ATOM 728 C CA . VAL A 1 105 ? 5.141 -7.814 1.575 1.00 94.25 105 VAL A CA 1
ATOM 729 C C . VAL A 1 105 ? 5.730 -6.409 1.553 1.00 94.25 105 VAL A C 1
ATOM 731 O O . VAL A 1 105 ? 5.689 -5.700 2.555 1.00 94.25 105 VAL A O 1
ATOM 734 N N . ASP A 1 106 ? 6.186 -5.972 0.378 1.00 93.25 106 ASP A N 1
ATOM 735 C CA . ASP A 1 106 ? 6.799 -4.655 0.186 1.00 93.25 106 ASP A CA 1
ATOM 736 C C . ASP A 1 106 ? 5.821 -3.675 -0.496 1.00 93.25 106 ASP A C 1
ATOM 738 O O . ASP A 1 106 ? 5.299 -3.897 -1.603 1.00 93.25 106 ASP A O 1
ATOM 742 N N . PHE A 1 107 ? 5.561 -2.549 0.169 1.00 94.00 107 PHE A N 1
ATOM 743 C CA . PHE A 1 107 ? 4.751 -1.439 -0.353 1.00 94.00 107 PHE A CA 1
ATOM 744 C C . PHE A 1 107 ? 5.592 -0.347 -1.037 1.00 94.00 107 PHE A C 1
ATOM 746 O O . PHE A 1 107 ? 5.038 0.604 -1.604 1.00 94.00 107 PHE A O 1
ATOM 753 N N . GLY A 1 108 ? 6.910 -0.505 -1.029 1.00 92.06 108 GLY A N 1
ATOM 754 C CA . GLY A 1 108 ? 7.932 0.400 -1.516 1.00 92.06 108 GLY A CA 1
ATOM 755 C C . GLY A 1 108 ? 8.752 1.022 -0.381 1.00 92.06 108 GLY A C 1
ATOM 756 O O . GLY A 1 108 ? 8.436 0.869 0.791 1.00 92.06 108 GLY A O 1
ATOM 757 N N . PRO A 1 109 ? 9.763 1.840 -0.722 1.00 91.81 109 PRO A N 1
ATOM 758 C CA . PRO A 1 109 ? 10.648 2.444 0.268 1.00 91.81 109 PRO A CA 1
ATOM 759 C C . PRO A 1 109 ? 9.892 3.286 1.301 1.00 91.81 109 PRO A C 1
ATOM 761 O O . PRO A 1 109 ? 9.089 4.149 0.925 1.00 91.81 109 PRO A O 1
ATOM 764 N N . SER A 1 110 ? 10.241 3.147 2.577 1.00 90.31 110 SER A N 1
ATOM 765 C CA . SER A 1 110 ? 9.612 3.874 3.688 1.00 90.31 110 SER A CA 1
ATOM 766 C C . SER A 1 110 ? 9.582 5.394 3.524 1.00 90.31 110 SER A C 1
ATOM 768 O O . SER A 1 110 ? 8.557 6.039 3.759 1.00 90.31 110 SER A O 1
ATOM 770 N N . GLU A 1 111 ? 10.653 5.988 2.993 1.00 89.62 111 GLU A N 1
ATOM 771 C CA . GLU A 1 111 ? 10.704 7.418 2.651 1.00 89.62 111 GLU A CA 1
ATOM 772 C C . GLU A 1 111 ? 9.606 7.832 1.656 1.00 89.62 111 GLU A C 1
ATOM 774 O O . GLU A 1 111 ? 9.034 8.923 1.747 1.00 89.62 111 GLU A O 1
ATOM 779 N N . TRP A 1 112 ? 9.292 6.962 0.690 1.00 90.75 112 TRP A N 1
ATOM 780 C CA . TRP A 1 112 ? 8.200 7.197 -0.250 1.00 90.75 112 TRP A CA 1
ATOM 781 C C . TRP A 1 112 ? 6.846 7.015 0.428 1.00 90.75 112 TRP A C 1
ATOM 783 O O . TRP A 1 112 ? 5.983 7.864 0.223 1.00 90.75 112 TRP A O 1
ATOM 793 N N . ILE A 1 113 ? 6.668 5.985 1.261 1.00 93.06 113 ILE A N 1
ATOM 794 C CA . ILE A 1 113 ? 5.416 5.732 1.993 1.00 93.06 113 ILE A CA 1
ATOM 795 C C . ILE A 1 113 ? 5.040 6.932 2.870 1.00 93.06 113 ILE A C 1
ATOM 797 O O . ILE A 1 113 ? 3.904 7.410 2.830 1.00 93.06 113 ILE A O 1
ATOM 801 N N . ILE A 1 114 ? 6.011 7.477 3.605 1.00 92.31 114 ILE A N 1
ATOM 802 C CA . ILE A 1 114 ? 5.828 8.641 4.483 1.00 92.31 114 ILE A CA 1
ATOM 803 C C . ILE A 1 114 ? 5.502 9.908 3.684 1.00 92.31 114 ILE A C 1
ATOM 805 O O . ILE A 1 114 ? 4.678 10.722 4.109 1.00 92.31 114 ILE A O 1
ATOM 809 N N . ALA A 1 115 ? 6.151 10.106 2.534 1.00 90.88 115 ALA A N 1
ATOM 810 C CA . ALA A 1 115 ? 5.963 11.293 1.701 1.00 90.88 115 ALA A CA 1
ATOM 811 C C . ALA A 1 115 ? 4.777 11.187 0.725 1.00 90.88 115 ALA A C 1
ATOM 813 O O . ALA A 1 115 ? 4.383 12.198 0.129 1.00 90.88 115 ALA A O 1
ATOM 814 N N . ALA A 1 116 ? 4.235 9.987 0.516 1.00 89.12 116 ALA A N 1
ATOM 815 C CA . ALA A 1 116 ? 3.168 9.740 -0.435 1.00 89.12 116 ALA A CA 1
ATOM 816 C C . ALA A 1 116 ? 1.883 10.462 0.011 1.00 89.12 116 ALA A C 1
ATOM 818 O O . ALA A 1 116 ? 1.438 10.325 1.155 1.00 89.12 116 ALA A O 1
ATOM 819 N N . PRO A 1 117 ? 1.266 11.264 -0.877 1.00 90.06 117 PRO A N 1
ATOM 820 C CA . PRO A 1 117 ? 0.024 11.948 -0.552 1.00 90.06 117 PRO A CA 1
ATOM 821 C C . PRO A 1 117 ? -1.136 10.956 -0.487 1.00 90.06 117 PRO A C 1
ATOM 823 O O . PRO A 1 117 ? -0.969 9.760 -0.709 1.00 90.06 117 PRO A O 1
ATOM 826 N N . ALA A 1 118 ? -2.334 11.477 -0.227 1.00 89.00 118 ALA A N 1
ATOM 827 C CA . ALA A 1 118 ? -3.537 10.672 -0.325 1.00 89.00 118 ALA A CA 1
ATOM 828 C C . ALA A 1 118 ? -3.714 10.123 -1.742 1.00 89.00 118 ALA A C 1
ATOM 830 O O . ALA A 1 118 ? -3.786 10.889 -2.712 1.00 89.00 118 ALA A O 1
ATOM 831 N N . LEU A 1 119 ? -3.747 8.795 -1.841 1.00 86.75 119 LEU A N 1
ATOM 832 C CA . LEU A 1 119 ? -3.928 8.075 -3.094 1.00 86.75 119 LEU A CA 1
ATOM 833 C C . LEU A 1 119 ? -5.386 7.636 -3.213 1.00 86.75 119 LEU A C 1
ATOM 835 O O . LEU A 1 119 ? -6.108 8.124 -4.082 1.00 86.75 119 LEU A O 1
ATOM 839 N N . GLN A 1 120 ? -5.799 6.728 -2.331 1.00 93.88 120 GLN A N 1
ATOM 840 C CA . GLN A 1 120 ? -7.112 6.092 -2.260 1.00 93.88 120 GLN A CA 1
ATOM 841 C C . GLN A 1 120 ? -7.383 5.705 -0.800 1.00 93.88 120 GLN A C 1
ATOM 843 O O . GLN A 1 120 ? -6.430 5.564 -0.043 1.00 93.88 120 GLN A O 1
ATOM 848 N N . ASP A 1 121 ? -8.659 5.528 -0.466 1.00 96.75 121 ASP A N 1
ATOM 849 C CA . ASP A 1 121 ? -9.151 4.968 0.802 1.00 96.75 121 ASP A CA 1
ATOM 850 C C . ASP A 1 121 ? -8.944 3.445 0.772 1.00 96.75 121 ASP A C 1
ATOM 852 O O . ASP A 1 121 ? -9.770 2.698 0.237 1.00 96.75 121 ASP A O 1
ATOM 856 N N . TYR A 1 122 ? -7.763 3.002 1.201 1.00 96.44 122 TYR A N 1
ATOM 857 C CA . TYR A 1 122 ? -7.360 1.600 1.167 1.00 96.44 122 TYR A CA 1
ATOM 858 C C . TYR A 1 122 ? -7.881 0.824 2.369 1.00 96.44 122 TYR A C 1
ATOM 860 O O . TYR A 1 122 ? -8.123 -0.380 2.232 1.00 96.44 122 TYR A O 1
ATOM 868 N N . ASP A 1 123 ? -8.037 1.468 3.526 1.00 97.44 123 ASP A N 1
ATOM 869 C CA . ASP A 1 123 ? -8.540 0.827 4.743 1.00 97.44 123 ASP A CA 1
ATOM 870 C C . ASP A 1 123 ? -10.078 0.760 4.815 1.00 97.44 123 ASP A C 1
ATOM 872 O O . ASP A 1 123 ? -10.630 -0.029 5.589 1.00 97.44 123 ASP A O 1
ATOM 876 N N . GLY A 1 124 ? -10.771 1.476 3.927 1.00 96.75 124 GLY A N 1
ATOM 877 C CA . GLY A 1 124 ? -12.217 1.420 3.747 1.00 96.75 124 GLY A CA 1
ATOM 878 C C . GLY A 1 124 ? -12.993 2.221 4.788 1.00 96.75 124 GLY A C 1
ATOM 879 O O . GLY A 1 124 ? -14.181 1.936 5.007 1.00 96.75 124 GLY A O 1
ATOM 880 N N . ASP A 1 125 ? -12.359 3.189 5.451 1.00 97.12 125 ASP A N 1
ATOM 881 C CA . ASP A 1 125 ? -12.995 4.032 6.464 1.00 97.12 125 ASP A CA 1
ATOM 882 C C . ASP A 1 125 ? -13.878 5.152 5.868 1.00 97.12 125 ASP A C 1
ATOM 884 O O . ASP A 1 125 ? -14.694 5.768 6.571 1.00 97.12 125 ASP A O 1
ATOM 888 N N . GLY A 1 126 ? -13.795 5.355 4.551 1.00 97.00 126 GLY A N 1
ATOM 889 C CA . GLY A 1 126 ? -14.536 6.358 3.793 1.00 97.00 126 GLY A CA 1
ATOM 890 C C . GLY A 1 126 ? -13.760 7.649 3.521 1.00 97.00 126 GLY A C 1
ATOM 891 O O . GLY A 1 126 ? -14.342 8.578 2.941 1.00 97.00 126 GLY A O 1
ATOM 892 N N . THR A 1 127 ? -12.494 7.744 3.928 1.00 96.50 127 THR A N 1
ATOM 893 C CA . THR A 1 127 ? -11.640 8.927 3.790 1.00 96.50 127 THR A CA 1
ATOM 894 C C . THR A 1 127 ? -10.309 8.548 3.159 1.00 96.50 127 THR A C 1
ATOM 896 O O . THR A 1 127 ? -9.605 7.702 3.667 1.00 96.50 127 THR A O 1
ATOM 899 N N . ALA A 1 128 ? -9.919 9.237 2.082 1.00 94.88 128 ALA A N 1
ATOM 900 C CA . ALA A 1 128 ? -8.566 9.096 1.549 1.00 94.88 128 ALA A CA 1
ATOM 901 C C . ALA A 1 128 ? -7.579 9.971 2.346 1.00 94.88 128 ALA A C 1
ATOM 903 O O . ALA A 1 128 ? -7.675 11.207 2.334 1.00 94.88 128 ALA A O 1
ATOM 904 N N . GLU A 1 129 ? -6.612 9.332 2.986 1.00 95.81 129 GLU A N 1
ATOM 905 C CA . GLU A 1 129 ? -5.558 9.894 3.827 1.00 95.81 129 GLU A CA 1
ATOM 906 C C . GLU A 1 129 ? -4.165 9.669 3.205 1.00 95.81 129 GLU A C 1
ATOM 908 O O . GLU A 1 129 ? -4.031 8.923 2.235 1.00 95.81 129 GLU A O 1
ATOM 913 N N . PRO A 1 130 ? -3.093 10.339 3.686 1.00 95.94 130 PRO A N 1
ATOM 914 C CA . PRO A 1 130 ? -1.728 10.023 3.259 1.00 95.94 130 PRO A CA 1
ATOM 915 C C . PRO A 1 130 ? -1.433 8.526 3.371 1.00 95.94 130 PRO A C 1
ATOM 917 O O . PRO A 1 130 ? -1.869 7.889 4.325 1.00 95.94 130 PRO A O 1
ATOM 920 N N . PHE A 1 131 ? -0.658 7.974 2.437 1.00 94.88 131 PHE A N 1
ATOM 921 C CA . PHE A 1 131 ? -0.515 6.519 2.312 1.00 94.88 131 PHE A CA 1
ATOM 922 C C . PHE A 1 131 ? 0.003 5.832 3.588 1.00 94.88 131 PHE A C 1
ATOM 924 O O . PHE A 1 131 ? -0.457 4.754 3.944 1.00 94.88 131 PHE A O 1
ATOM 931 N N . ALA A 1 132 ? 0.891 6.490 4.332 1.00 95.25 132 ALA A N 1
ATOM 932 C CA . ALA A 1 132 ? 1.323 6.040 5.653 1.00 95.25 132 ALA A CA 1
ATOM 933 C C . ALA A 1 132 ? 0.162 5.835 6.656 1.00 95.25 132 ALA A C 1
ATOM 935 O O . ALA A 1 132 ? 0.171 4.870 7.416 1.00 95.25 132 ALA A O 1
ATOM 936 N N . ALA A 1 133 ? -0.834 6.729 6.658 1.00 96.62 133 ALA A N 1
ATOM 937 C CA . ALA A 1 133 ? -2.010 6.636 7.525 1.00 96.62 133 ALA A CA 1
ATOM 938 C C . ALA A 1 133 ? -2.961 5.517 7.070 1.00 96.62 133 ALA A C 1
ATOM 940 O O . ALA A 1 133 ? -3.414 4.735 7.898 1.00 96.62 133 ALA A O 1
ATOM 941 N N . GLU A 1 134 ? -3.158 5.378 5.758 1.00 97.19 134 GLU A N 1
ATOM 942 C CA . GLU A 1 134 ? -3.920 4.275 5.154 1.00 97.19 134 GLU A CA 1
ATOM 943 C C . GLU A 1 134 ? -3.335 2.904 5.534 1.00 97.19 134 GLU A C 1
ATOM 945 O O . GLU A 1 134 ? -4.050 2.004 5.972 1.00 97.19 134 GLU A O 1
ATOM 950 N N . LEU A 1 135 ? -2.009 2.741 5.430 1.00 96.38 135 LEU A N 1
ATOM 951 C CA . LEU A 1 135 ? -1.331 1.514 5.860 1.00 96.38 135 LEU A CA 1
ATOM 952 C C . LEU A 1 135 ? -1.473 1.281 7.367 1.00 96.38 135 LEU A C 1
ATOM 954 O O . LEU A 1 135 ? -1.709 0.152 7.789 1.00 96.38 135 LEU A O 1
ATOM 958 N N . ASP A 1 136 ? -1.368 2.336 8.179 1.00 96.56 136 ASP A N 1
ATOM 959 C CA . ASP A 1 136 ? -1.601 2.262 9.624 1.00 96.56 136 ASP A CA 1
ATOM 960 C C . ASP A 1 136 ? -3.020 1.780 9.957 1.00 96.56 136 ASP A C 1
ATOM 962 O O . ASP A 1 136 ? -3.188 0.991 10.891 1.00 96.56 136 ASP A O 1
ATOM 966 N N . GLY A 1 137 ? -4.017 2.218 9.186 1.00 97.25 137 GLY A N 1
ATOM 967 C CA . GLY A 1 137 ? -5.402 1.773 9.296 1.00 97.25 137 GLY A CA 1
ATOM 968 C C . GLY A 1 137 ? -5.575 0.295 8.956 1.00 97.25 137 GLY A C 1
ATOM 969 O O . GLY A 1 137 ? -6.336 -0.404 9.626 1.00 97.25 137 GLY A O 1
ATOM 970 N N . LEU A 1 138 ? -4.824 -0.222 7.980 1.00 97.50 138 LEU A N 1
ATOM 971 C CA . LEU A 1 138 ? -4.881 -1.625 7.554 1.00 97.50 138 LEU A CA 1
ATOM 972 C C . LEU A 1 138 ? -4.265 -2.617 8.549 1.00 97.50 138 LEU A C 1
ATOM 974 O O . LEU A 1 138 ? -4.639 -3.793 8.532 1.00 97.50 138 LEU A O 1
ATOM 978 N N . VAL A 1 139 ? -3.339 -2.192 9.414 1.00 97.31 139 VAL A N 1
ATOM 979 C CA . VAL A 1 139 ? -2.688 -3.097 10.379 1.00 97.31 139 VAL A CA 1
ATOM 980 C C . VAL A 1 139 ? -3.722 -3.708 11.332 1.00 97.31 139 VAL A C 1
ATOM 982 O O . VAL A 1 139 ? -4.501 -3.021 11.991 1.00 97.31 139 VAL A O 1
ATOM 985 N N . GLY A 1 140 ? -3.716 -5.036 11.433 1.00 97.44 140 GLY A N 1
ATOM 986 C CA . GLY A 1 140 ? -4.683 -5.819 12.201 1.00 97.44 140 GLY A CA 1
ATOM 987 C C . GLY A 1 140 ? -6.007 -6.075 11.474 1.00 97.44 140 GLY A C 1
ATOM 988 O O . GLY A 1 140 ? -6.886 -6.732 12.039 1.00 97.44 140 GLY A O 1
ATOM 989 N N . GLN A 1 141 ? -6.168 -5.600 10.234 1.00 98.25 141 GLN A N 1
ATOM 990 C CA . GLN A 1 141 ? -7.339 -5.867 9.400 1.00 98.25 141 GLN A CA 1
ATOM 991 C C . GLN A 1 141 ? -7.114 -7.026 8.429 1.00 98.25 141 GLN A C 1
ATOM 993 O O . GLN A 1 141 ? -5.994 -7.342 8.033 1.00 98.25 141 GLN A O 1
ATOM 998 N N . GLN A 1 142 ? -8.216 -7.652 8.015 1.00 98.19 142 GLN A N 1
ATOM 999 C CA . GLN A 1 142 ? -8.215 -8.642 6.944 1.00 98.19 142 GLN A CA 1
ATOM 1000 C C . GLN A 1 142 ? -8.055 -7.934 5.594 1.00 98.19 142 GLN A C 1
ATOM 1002 O O . GLN A 1 142 ? -8.947 -7.201 5.176 1.00 98.19 142 GLN A O 1
ATOM 1007 N N . VAL A 1 143 ? -6.969 -8.223 4.882 1.00 98.25 143 VAL A N 1
ATOM 1008 C CA . VAL A 1 143 ? -6.656 -7.629 3.579 1.00 98.25 143 VAL A CA 1
ATOM 1009 C C . VAL A 1 143 ? -6.680 -8.664 2.456 1.00 98.25 143 VAL A C 1
ATOM 1011 O O . VAL A 1 143 ? -6.608 -9.876 2.683 1.00 98.25 143 VAL A O 1
ATOM 1014 N N . THR A 1 144 ? -6.813 -8.173 1.224 1.00 98.12 144 THR A N 1
ATOM 1015 C CA . THR A 1 144 ? -6.581 -8.925 -0.016 1.00 98.12 144 THR A CA 1
ATOM 1016 C C . THR A 1 144 ? -5.595 -8.136 -0.860 1.00 98.12 144 THR A C 1
ATOM 1018 O O . THR A 1 144 ? -5.908 -7.014 -1.254 1.00 98.12 144 THR A O 1
ATOM 1021 N N . LEU A 1 145 ? -4.435 -8.719 -1.137 1.00 97.38 145 LEU A N 1
ATOM 1022 C CA . LEU A 1 145 ? -3.355 -8.105 -1.898 1.00 97.38 145 LEU A CA 1
ATOM 1023 C C . LEU A 1 145 ? -3.171 -8.831 -3.231 1.00 97.38 145 LEU A C 1
ATOM 1025 O O . LEU A 1 145 ? -3.306 -10.056 -3.295 1.00 97.38 145 LEU A O 1
ATOM 1029 N N . GLN A 1 146 ? -2.850 -8.085 -4.286 1.00 96.50 146 GLN A N 1
ATOM 1030 C CA . GLN A 1 146 ? -2.219 -8.650 -5.480 1.00 96.50 146 GLN A CA 1
ATOM 1031 C C . GLN A 1 146 ? -0.734 -8.331 -5.416 1.00 96.50 146 GLN A C 1
ATOM 1033 O O . GLN A 1 146 ? -0.368 -7.157 -5.440 1.00 96.50 146 GLN A O 1
ATOM 1038 N N . VAL A 1 147 ? 0.101 -9.361 -5.340 1.00 94.69 147 VAL A N 1
ATOM 1039 C CA . VAL A 1 147 ? 1.551 -9.230 -5.183 1.00 94.69 147 VAL A CA 1
ATOM 1040 C C . VAL A 1 147 ? 2.300 -9.873 -6.344 1.00 94.69 147 VAL A C 1
ATOM 1042 O O . VAL A 1 147 ? 1.738 -10.683 -7.092 1.00 94.69 147 VAL A O 1
ATOM 1045 N N . ARG A 1 148 ? 3.575 -9.534 -6.502 1.00 91.38 148 ARG A N 1
ATOM 1046 C CA . ARG A 1 148 ? 4.513 -10.242 -7.375 1.00 91.38 148 ARG A CA 1
ATOM 1047 C C . ARG A 1 148 ? 5.782 -10.524 -6.583 1.00 91.38 148 ARG A C 1
ATOM 1049 O O . ARG A 1 148 ? 6.213 -9.678 -5.824 1.00 91.38 148 ARG A O 1
ATOM 1056 N N . ASP A 1 149 ? 6.355 -11.692 -6.809 1.00 86.88 149 ASP A N 1
ATOM 1057 C CA . ASP A 1 149 ? 7.698 -12.020 -6.334 1.00 86.88 149 ASP A CA 1
ATOM 1058 C C . ASP A 1 149 ? 8.717 -11.083 -7.013 1.00 86.88 149 ASP A C 1
ATOM 1060 O O . ASP A 1 149 ? 8.701 -11.006 -8.252 1.00 86.88 149 ASP A O 1
ATOM 1064 N N . ASP A 1 150 ? 9.531 -10.341 -6.251 1.00 74.19 150 ASP A N 1
ATOM 1065 C CA . ASP A 1 150 ? 10.596 -9.484 -6.817 1.00 74.19 150 ASP A CA 1
ATOM 1066 C C . ASP A 1 150 ? 11.815 -10.319 -7.263 1.00 74.19 150 ASP A C 1
ATOM 1068 O O . ASP A 1 150 ? 12.588 -9.907 -8.133 1.00 74.19 150 ASP A O 1
ATOM 1072 N N . ASP A 1 151 ? 11.916 -11.568 -6.794 1.00 62.84 151 ASP A N 1
ATOM 1073 C CA . ASP A 1 151 ? 13.022 -12.471 -7.102 1.00 62.84 151 ASP A CA 1
ATOM 1074 C C . ASP A 1 151 ? 12.874 -13.150 -8.467 1.00 62.84 151 ASP A C 1
ATOM 1076 O O . ASP A 1 151 ? 12.577 -14.337 -8.623 1.00 62.84 151 ASP A O 1
ATOM 1080 N N . ALA A 1 152 ? 13.143 -12.375 -9.515 1.00 58.62 152 ALA A N 1
ATOM 1081 C CA . ALA A 1 152 ? 13.531 -12.942 -10.803 1.00 58.62 152 ALA A CA 1
ATOM 1082 C C . ALA A 1 152 ? 14.984 -13.467 -10.802 1.00 58.62 152 ALA A C 1
ATOM 1084 O O . ALA A 1 152 ? 15.345 -14.208 -11.720 1.00 58.62 152 ALA A O 1
ATOM 1085 N N . ASP A 1 153 ? 15.796 -13.090 -9.804 1.00 58.25 153 ASP A N 1
ATOM 1086 C CA . ASP A 1 153 ? 17.257 -13.239 -9.832 1.00 58.25 153 ASP A CA 1
ATOM 1087 C C . ASP A 1 153 ? 17.857 -14.138 -8.724 1.00 58.25 153 ASP A C 1
ATOM 1089 O O . ASP A 1 153 ? 19.058 -14.422 -8.803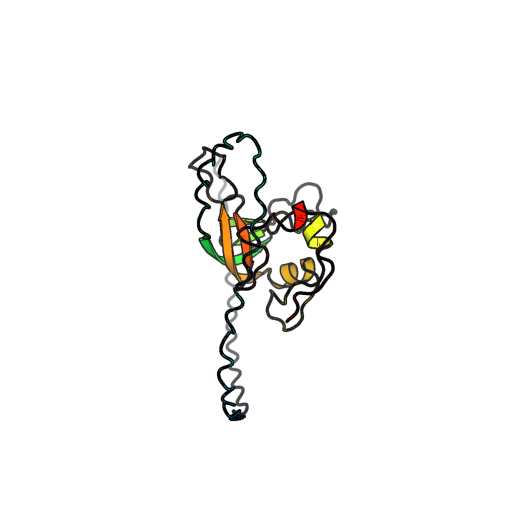 1.00 58.25 153 ASP A O 1
ATOM 1093 N N . ASP A 1 154 ? 17.088 -14.630 -7.739 1.00 56.78 154 ASP A N 1
ATOM 1094 C CA . ASP A 1 154 ? 17.613 -15.574 -6.736 1.00 56.78 154 ASP A CA 1
ATOM 1095 C C . ASP A 1 154 ? 17.290 -17.040 -7.093 1.00 56.78 154 ASP A C 1
ATOM 1097 O O . ASP A 1 154 ? 16.146 -17.491 -7.144 1.00 56.78 154 ASP A O 1
ATOM 1101 N N . ASP A 1 155 ? 18.344 -17.816 -7.357 1.00 59.34 155 ASP A N 1
ATOM 1102 C CA . ASP A 1 155 ? 18.282 -19.249 -7.666 1.00 59.34 155 ASP A CA 1
ATOM 1103 C C . ASP A 1 155 ? 17.937 -20.117 -6.425 1.00 59.34 155 ASP A C 1
ATOM 1105 O O . ASP A 1 155 ? 17.911 -21.357 -6.501 1.00 59.34 155 ASP A O 1
ATOM 1109 N N . SER A 1 156 ? 17.709 -19.496 -5.265 1.00 60.53 156 SER A N 1
ATOM 1110 C CA . SER A 1 156 ? 17.483 -20.154 -3.976 1.00 60.53 156 SER A CA 1
ATOM 1111 C C . SER A 1 156 ? 16.019 -20.566 -3.806 1.00 60.53 156 SER A C 1
ATOM 1113 O O . SER A 1 156 ? 15.224 -19.934 -3.132 1.00 60.53 156 SER A O 1
ATOM 1115 N N . ALA A 1 157 ? 15.656 -21.711 -4.388 1.00 58.28 157 ALA A N 1
ATOM 1116 C CA . ALA A 1 157 ? 14.299 -22.280 -4.355 1.00 58.28 157 ALA A CA 1
ATOM 1117 C C . ALA A 1 157 ? 13.722 -22.641 -2.956 1.00 58.28 157 ALA A C 1
ATOM 1119 O O . ALA A 1 157 ? 12.671 -23.291 -2.895 1.00 58.28 157 ALA A O 1
ATOM 1120 N N . ASP A 1 158 ? 14.414 -22.313 -1.861 1.00 62.53 158 ASP A N 1
ATOM 1121 C CA . ASP A 1 158 ? 13.981 -22.593 -0.482 1.00 62.53 158 ASP A CA 1
ATOM 1122 C C . ASP A 1 158 ? 13.512 -21.338 0.282 1.00 62.53 158 ASP A C 1
ATOM 1124 O O . ASP A 1 158 ? 12.839 -21.509 1.301 1.00 62.53 158 ASP A O 1
ATOM 1128 N N . ASP A 1 159 ? 13.757 -20.135 -0.245 1.00 59.84 159 ASP A N 1
ATOM 1129 C CA . ASP A 1 159 ? 13.298 -18.859 0.317 1.00 59.84 159 ASP A CA 1
ATOM 1130 C C . ASP A 1 159 ? 12.008 -18.481 -0.434 1.00 59.84 159 ASP A C 1
ATOM 1132 O O . ASP A 1 159 ? 11.954 -18.506 -1.667 1.00 59.84 159 ASP A O 1
ATOM 1136 N N . ARG A 1 160 ? 10.882 -18.355 0.273 1.00 59.19 160 ARG A N 1
ATOM 1137 C CA . ARG A 1 160 ? 9.547 -18.341 -0.350 1.00 59.19 160 ARG A CA 1
ATOM 1138 C C . ARG A 1 160 ? 8.895 -16.987 -0.127 1.00 59.19 160 ARG A C 1
ATOM 1140 O O . ARG A 1 160 ? 8.197 -16.843 0.865 1.00 59.19 160 ARG A O 1
ATOM 1147 N N . MET A 1 161 ? 8.936 -16.125 -1.146 1.00 63.25 161 MET A N 1
ATOM 1148 C CA . MET A 1 161 ? 8.281 -14.805 -1.146 1.00 63.25 161 MET A CA 1
ATOM 1149 C C . MET A 1 161 ? 8.663 -13.974 0.075 1.00 63.25 161 MET A C 1
ATOM 1151 O O . MET A 1 161 ? 7.788 -13.486 0.792 1.00 63.25 161 MET A O 1
ATOM 1155 N N . ASP A 1 162 ? 9.960 -13.852 0.307 1.00 72.31 162 ASP A N 1
ATOM 1156 C CA . ASP A 1 162 ? 10.450 -13.080 1.440 1.00 72.31 162 ASP A CA 1
ATOM 1157 C C . ASP A 1 162 ? 10.388 -11.566 1.127 1.00 72.31 162 ASP A C 1
ATOM 1159 O O . ASP A 1 162 ? 10.570 -10.766 2.014 1.00 72.31 162 ASP A O 1
ATOM 1163 N N . ASP A 1 163 ? 10.005 -11.149 -0.090 1.00 82.44 163 ASP A N 1
ATOM 1164 C CA . ASP A 1 163 ? 9.845 -9.731 -0.451 1.00 82.44 163 ASP A CA 1
ATOM 1165 C C . ASP A 1 163 ? 8.785 -9.542 -1.557 1.00 82.44 163 ASP A C 1
ATOM 1167 O O . ASP A 1 163 ? 9.063 -9.194 -2.711 1.00 82.44 163 ASP A O 1
ATOM 1171 N N . ALA A 1 164 ? 7.516 -9.842 -1.256 1.00 91.75 164 ALA A N 1
ATOM 1172 C CA . ALA A 1 164 ? 6.465 -9.776 -2.269 1.00 91.75 164 ALA A CA 1
ATOM 1173 C C . ALA A 1 164 ? 5.980 -8.334 -2.519 1.00 91.75 164 ALA A C 1
ATOM 1175 O O . ALA A 1 164 ? 5.195 -7.764 -1.758 1.00 91.75 164 ALA A O 1
ATOM 1176 N N . ASP A 1 165 ? 6.356 -7.775 -3.665 1.00 92.75 165 ASP A N 1
ATOM 1177 C CA . ASP A 1 165 ? 5.942 -6.458 -4.138 1.00 92.75 165 ASP A CA 1
ATOM 1178 C C . ASP A 1 165 ? 4.409 -6.333 -4.266 1.00 92.75 165 ASP A C 1
ATOM 1180 O O . ASP A 1 165 ? 3.775 -7.024 -5.072 1.00 92.75 165 ASP A O 1
ATOM 1184 N N . VAL A 1 166 ? 3.791 -5.386 -3.554 1.00 94.50 166 VAL A N 1
ATOM 1185 C CA . VAL A 1 166 ? 2.334 -5.154 -3.583 1.00 94.50 166 VAL A CA 1
ATOM 1186 C C . VAL A 1 166 ? 1.897 -4.256 -4.745 1.00 94.50 166 VAL A C 1
ATOM 1188 O O . VAL A 1 166 ? 2.282 -3.091 -4.827 1.00 94.50 166 VAL A O 1
ATOM 1191 N N . TYR A 1 167 ? 1.009 -4.747 -5.614 1.00 93.81 167 TYR A N 1
ATOM 1192 C CA . TYR A 1 167 ? 0.453 -4.008 -6.761 1.00 93.81 167 TYR A CA 1
ATOM 1193 C C . TYR A 1 167 ? -0.976 -3.512 -6.545 1.00 93.81 167 TYR A C 1
ATOM 1195 O O . TYR A 1 167 ? -1.329 -2.445 -7.051 1.00 93.81 167 TYR A O 1
ATOM 1203 N N . GLU A 1 168 ? -1.799 -4.255 -5.806 1.00 95.19 168 GLU A N 1
ATOM 1204 C CA . GLU A 1 168 ? -3.176 -3.865 -5.482 1.00 95.19 168 GLU A CA 1
ATOM 1205 C C . GLU A 1 168 ? -3.501 -4.184 -4.023 1.00 95.19 168 GLU A C 1
ATOM 1207 O O . GLU A 1 168 ? -3.106 -5.232 -3.512 1.00 95.19 168 GLU A O 1
ATOM 1212 N N . VAL A 1 169 ? -4.284 -3.311 -3.388 1.00 96.62 169 VAL A N 1
ATOM 1213 C CA . VAL A 1 169 ? -4.765 -3.443 -2.008 1.00 96.62 169 VAL A CA 1
ATOM 1214 C C . VAL A 1 169 ? -6.286 -3.363 -2.027 1.00 96.62 169 VAL A C 1
ATOM 1216 O O . VAL A 1 169 ? -6.854 -2.378 -2.484 1.00 96.62 169 VAL A O 1
ATOM 1219 N N . GLN A 1 170 ? -6.969 -4.422 -1.593 1.00 95.50 170 GLN A N 1
ATOM 1220 C CA . GLN A 1 170 ? -8.438 -4.524 -1.614 1.00 95.50 170 GLN A CA 1
ATOM 1221 C C . GLN A 1 170 ? -9.074 -4.253 -2.997 1.00 95.50 170 GLN A C 1
ATOM 1223 O O . GLN A 1 170 ? -10.205 -3.782 -3.104 1.00 95.50 170 GLN A O 1
ATOM 1228 N N . GLY A 1 171 ? -8.356 -4.578 -4.079 1.00 94.25 171 GLY A N 1
ATOM 1229 C CA . GLY A 1 171 ? -8.790 -4.321 -5.459 1.00 94.25 171 GLY A CA 1
ATOM 1230 C C . GLY A 1 171 ? -8.586 -2.877 -5.933 1.00 94.25 171 GLY A C 1
ATOM 1231 O O . GLY A 1 171 ? -9.014 -2.534 -7.035 1.00 94.25 171 GLY A O 1
ATOM 1232 N N . LEU A 1 172 ? -7.935 -2.039 -5.125 1.00 94.88 172 LEU A N 1
ATOM 1233 C CA . LEU A 1 172 ? -7.487 -0.701 -5.490 1.00 94.88 172 LEU A CA 1
ATOM 1234 C C . LEU A 1 172 ? -6.027 -0.769 -5.934 1.00 94.88 172 LEU A C 1
ATOM 1236 O O . LEU A 1 172 ? -5.172 -1.305 -5.229 1.00 94.88 172 LEU A O 1
ATOM 1240 N N . ALA A 1 173 ? -5.734 -0.232 -7.115 1.00 92.69 173 ALA A N 1
ATOM 1241 C CA . ALA A 1 173 ? -4.391 -0.286 -7.679 1.00 92.69 173 ALA A CA 1
ATOM 1242 C C . ALA A 1 173 ? -3.435 0.641 -6.918 1.00 92.69 173 ALA A C 1
ATOM 1244 O O . ALA A 1 173 ? -3.673 1.845 -6.859 1.00 92.69 173 ALA A O 1
ATOM 1245 N N . LEU A 1 174 ? -2.340 0.091 -6.394 1.00 91.25 174 LEU A N 1
ATOM 1246 C CA . LEU A 1 174 ? -1.256 0.850 -5.768 1.00 91.25 174 LEU A CA 1
ATOM 1247 C C . LEU A 1 174 ? -0.222 1.309 -6.808 1.00 91.25 174 LEU A C 1
ATOM 1249 O O . LEU A 1 174 ? 0.244 2.448 -6.765 1.00 91.25 174 LEU A O 1
ATOM 1253 N N . ARG A 1 175 ? 0.115 0.441 -7.772 1.00 88.75 175 ARG A N 1
ATOM 1254 C CA . ARG A 1 175 ? 1.071 0.728 -8.857 1.00 88.75 175 ARG A CA 1
ATOM 1255 C C . ARG A 1 175 ? 0.665 0.079 -10.181 1.00 88.75 175 ARG A C 1
ATOM 1257 O O . ARG A 1 175 ? -0.078 -0.896 -10.217 1.00 88.75 175 ARG A O 1
ATOM 1264 N N . ASP A 1 176 ? 1.159 0.642 -11.282 1.00 85.44 176 ASP A N 1
ATOM 1265 C CA . ASP A 1 176 ? 0.934 0.115 -12.633 1.00 85.44 176 ASP A CA 1
ATOM 1266 C C . ASP A 1 176 ? 1.721 -1.189 -12.844 1.00 85.44 176 ASP A C 1
ATOM 1268 O O . ASP A 1 176 ? 2.928 -1.240 -12.620 1.00 85.44 176 ASP A O 1
ATOM 1272 N N . LEU A 1 177 ? 1.046 -2.230 -13.338 1.00 82.69 177 LEU A N 1
ATOM 1273 C CA . LEU A 1 177 ? 1.628 -3.543 -13.648 1.00 82.69 177 LEU A CA 1
ATOM 1274 C C . LEU A 1 177 ? 2.712 -3.507 -14.727 1.00 82.69 177 LEU A C 1
ATOM 1276 O O . LEU A 1 177 ? 3.518 -4.436 -14.823 1.00 82.69 177 LEU A O 1
ATOM 1280 N N . THR A 1 178 ? 2.669 -2.484 -15.578 1.00 81.06 178 THR A N 1
ATOM 1281 C CA . THR A 1 178 ? 3.556 -2.310 -16.735 1.00 81.06 178 THR A CA 1
ATOM 1282 C C . THR A 1 178 ? 4.450 -1.080 -16.624 1.00 81.06 178 THR A C 1
ATOM 1284 O O . THR A 1 178 ? 5.359 -0.899 -17.438 1.00 81.06 178 THR A O 1
ATOM 1287 N N . GLY A 1 179 ? 4.184 -0.232 -15.631 1.00 77.31 179 GLY A N 1
ATOM 1288 C CA . GLY A 1 179 ? 4.901 1.006 -15.390 1.00 77.31 179 GLY A C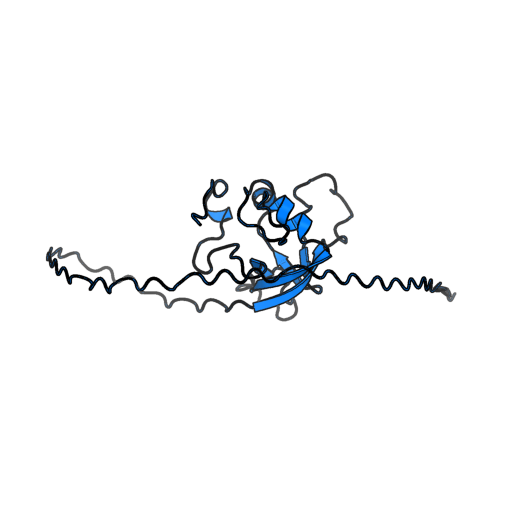A 1
ATOM 1289 C C . GLY A 1 179 ? 6.098 0.806 -14.462 1.00 77.31 179 GLY A C 1
ATOM 1290 O O . GLY A 1 179 ? 6.208 -0.211 -13.779 1.00 77.31 179 GLY A O 1
ATOM 1291 N N . PRO A 1 180 ? 7.024 1.777 -14.414 1.00 78.62 180 PRO A N 1
ATOM 1292 C CA . PRO A 1 180 ? 8.014 1.804 -13.349 1.00 78.62 180 PRO A CA 1
ATOM 1293 C C . PRO A 1 180 ? 7.312 1.943 -11.993 1.00 78.62 180 PRO A C 1
ATOM 1295 O O . PRO A 1 180 ? 6.284 2.618 -11.892 1.00 78.62 180 PRO A O 1
ATOM 1298 N N . ALA A 1 181 ? 7.902 1.363 -10.946 1.00 80.56 181 ALA A N 1
ATOM 1299 C CA . ALA A 1 181 ? 7.429 1.576 -9.585 1.00 80.56 181 ALA A CA 1
ATOM 1300 C C . ALA A 1 181 ? 7.347 3.087 -9.272 1.00 80.56 181 ALA A C 1
ATOM 1302 O O . ALA A 1 181 ? 8.223 3.848 -9.709 1.00 80.56 181 ALA A O 1
ATOM 1303 N N . PRO A 1 182 ? 6.321 3.544 -8.532 1.00 77.25 182 PRO A N 1
ATOM 1304 C CA . PRO A 1 182 ? 6.032 4.970 -8.372 1.00 77.25 182 PRO A CA 1
ATOM 1305 C C . PRO A 1 182 ? 7.175 5.760 -7.716 1.00 77.25 182 PRO A C 1
ATOM 1307 O O . PRO A 1 182 ? 7.328 6.951 -7.983 1.00 77.25 182 PRO A O 1
ATOM 1310 N N . TRP A 1 183 ? 8.036 5.107 -6.931 1.00 81.25 183 TRP A N 1
ATOM 1311 C CA . TRP A 1 183 ? 9.235 5.707 -6.334 1.00 81.25 183 TRP A CA 1
ATOM 1312 C C . TRP A 1 183 ? 10.439 5.823 -7.284 1.00 81.25 183 TRP A C 1
ATOM 1314 O O . TRP A 1 183 ? 11.337 6.625 -7.031 1.00 81.25 183 TRP A O 1
ATOM 1324 N N . ARG A 1 184 ? 10.483 5.094 -8.410 1.00 78.75 184 ARG A N 1
ATOM 1325 C CA . ARG A 1 184 ? 11.612 5.148 -9.368 1.00 78.75 184 ARG A CA 1
ATOM 1326 C C . ARG A 1 184 ? 11.599 6.394 -10.279 1.00 78.75 184 ARG A C 1
ATOM 1328 O O . ARG A 1 184 ? 12.517 6.566 -11.079 1.00 78.75 184 ARG A O 1
ATOM 1335 N N . GLY A 1 185 ? 10.591 7.269 -10.176 1.00 62.62 185 GLY A N 1
ATOM 1336 C CA . GLY A 1 185 ? 10.355 8.406 -11.085 1.00 62.62 185 GLY A CA 1
ATOM 1337 C C . GLY A 1 185 ? 10.678 9.820 -10.567 1.00 62.62 185 GLY A C 1
ATOM 1338 O O . GLY A 1 185 ? 10.527 10.777 -11.327 1.00 62.62 185 GLY A O 1
ATOM 1339 N N . GLY A 1 186 ? 11.133 9.995 -9.322 1.00 49.91 186 GLY A N 1
ATOM 1340 C CA . GLY A 1 186 ? 11.243 11.328 -8.696 1.00 49.91 186 GLY A CA 1
ATOM 1341 C C . GLY A 1 186 ? 9.937 11.771 -8.010 1.00 49.91 186 GLY A C 1
ATOM 1342 O O . GLY A 1 186 ? 9.009 10.976 -7.948 1.00 49.91 186 GLY A O 1
ATOM 1343 N N . PRO A 1 187 ? 9.878 12.990 -7.428 1.00 44.56 187 PRO A N 1
ATOM 1344 C CA . PRO A 1 187 ? 9.094 13.324 -6.230 1.00 44.56 187 PRO A CA 1
ATOM 1345 C C . PRO A 1 187 ? 7.626 12.891 -6.283 1.00 44.56 187 PRO A C 1
ATOM 1347 O O . PRO A 1 187 ? 6.999 12.987 -7.336 1.00 44.56 187 PRO A O 1
ATOM 1350 N N . ALA A 1 188 ? 7.132 12.465 -5.109 1.00 48.88 188 ALA A N 1
ATOM 1351 C CA . ALA A 1 188 ? 5.828 11.866 -4.819 1.00 48.88 188 ALA A CA 1
ATOM 1352 C C . ALA A 1 188 ? 4.700 12.290 -5.778 1.00 48.88 188 ALA A C 1
ATOM 1354 O O . ALA A 1 188 ? 4.608 13.482 -6.102 1.00 48.88 188 ALA A O 1
ATOM 1355 N N . PRO A 1 189 ? 3.822 11.349 -6.196 1.00 46.59 189 PRO A N 1
ATOM 1356 C CA . PRO A 1 189 ? 2.757 11.611 -7.159 1.00 46.59 189 PRO A CA 1
ATOM 1357 C C . PRO A 1 189 ? 1.906 12.776 -6.666 1.00 46.59 189 PRO A C 1
ATOM 1359 O O . PRO A 1 189 ? 1.062 12.630 -5.794 1.00 46.59 189 PRO A O 1
ATOM 1362 N N . THR A 1 190 ? 2.164 13.970 -7.194 1.00 42.84 190 THR A N 1
ATOM 1363 C CA . THR A 1 190 ? 1.535 15.208 -6.744 1.00 42.84 190 THR A CA 1
ATOM 1364 C C . THR A 1 190 ? 0.156 15.286 -7.379 1.00 42.84 190 THR A C 1
ATOM 1366 O O . THR A 1 190 ? -0.083 16.039 -8.314 1.00 42.84 190 THR A O 1
ATOM 1369 N N . GLY A 1 191 ? -0.757 14.488 -6.836 1.00 39.53 191 GLY A N 1
ATOM 1370 C CA . GLY A 1 191 ? -2.189 14.671 -6.960 1.00 39.53 191 GLY A CA 1
ATOM 1371 C C . GLY A 1 191 ? -2.852 14.127 -8.226 1.00 39.53 191 GLY A C 1
ATOM 1372 O O . GLY A 1 191 ? -2.359 14.242 -9.345 1.00 39.53 191 GLY A O 1
ATOM 1373 N N . ALA A 1 192 ? -4.077 13.669 -7.971 1.00 37.62 192 ALA A N 1
ATOM 1374 C CA . ALA A 1 192 ? -5.181 13.419 -8.886 1.00 37.62 192 ALA A CA 1
ATOM 1375 C C . ALA A 1 192 ? -5.150 12.090 -9.653 1.00 37.62 192 ALA A C 1
ATOM 1377 O O . ALA A 1 192 ? -4.956 12.049 -10.867 1.00 37.62 192 ALA A O 1
ATOM 1378 N N . LEU A 1 193 ? -5.577 11.025 -8.965 1.00 39.06 193 LEU A N 1
ATOM 1379 C CA . LEU A 1 193 ? -6.607 10.186 -9.574 1.00 39.06 193 LEU A CA 1
ATOM 1380 C C . LEU A 1 193 ? -7.819 11.092 -9.841 1.00 39.06 193 LEU A C 1
ATOM 1382 O O . LEU A 1 193 ? -8.530 11.518 -8.931 1.00 39.06 193 LEU A O 1
ATOM 1386 N N . VAL A 1 194 ? -7.973 11.498 -11.101 1.00 37.94 194 VAL A N 1
ATOM 1387 C CA . VAL A 1 194 ? -9.231 12.045 -11.610 1.00 37.94 194 VAL A CA 1
ATOM 1388 C C . VAL A 1 194 ? -10.249 10.915 -11.483 1.00 37.94 194 VAL A C 1
ATOM 1390 O O . VAL A 1 194 ? -10.026 9.847 -12.052 1.00 37.94 194 VAL A O 1
ATOM 1393 N N . GLY A 1 195 ? -11.285 11.144 -10.672 1.00 41.00 195 GLY A N 1
ATOM 1394 C CA . GLY A 1 195 ? -12.362 10.182 -10.425 1.00 41.00 195 GLY A CA 1
ATOM 1395 C C . GLY A 1 195 ? -13.182 9.809 -11.651 1.00 41.00 195 GLY A C 1
ATOM 1396 O O . GLY A 1 195 ? -13.046 10.470 -12.709 1.00 41.00 195 GLY A O 1
#

Secondary structure (DSSP, 8-state):
-------------------------------------------------------------PPPP-PPPPEEEEEEEEE--TTTTS-TT-TTGGGT-EEETTEEEE-S-HHHHHH--B----S-SS---BHHHHHHHHBTSEEEEEEEE--SS---TTS-STTEEEEEETTEESS-SSSPPGGGGSS---S----